Protein AF-A0A101V6P6-F1 (afdb_monomer)

pLDDT: mean 85.2, std 11.66, range [40.25, 97.25]

Radius of gyration: 36.65 Å; Cα contacts (8 Å, |Δi|>4): 315; chains: 1; bounding box: 109×43×90 Å

Nearest PDB structures (foldseek):
  8qka-assembly1_A-2  TM=5.874E-01  e=2.531E-02  Klebsiella pneumoniae
  6ph9-assembly1_A  TM=5.367E-01  e=3.469E-02  Klebsiella pneumoniae
  6pj3-assembly1_A  TM=5.933E-01  e=4.464E-02  Klebsiella pneumoniae
  7ss6-assembly1_A  TM=5.653E-01  e=3.935E-02  Klebsiella pneumoniae
  4ggj-assembly1_A  TM=6.400E-01  e=5.919E-01  Mus musculus

Foldseek 3Di:
DPPVVVVVVVVVVVVVVVVVVVVVVCVVVVDCPVVVVVVVVVVVVVVVVVVVVVVVVVVVVVVVVVVVVQVVVQVVLVVCLLVVLAQLLAPAEEEEEEPEQPDDCVVLVVSVVSSRYHYAKYKYFHPQLLVDPPNLVCQVVVLVVVLVLLQADPPDDDDQDFDDDPTMTIGGHSNDHHQEYEYEDAYLDPDPDDCLVRHVLVSVVSVVVSVHQYEYEYAPRHPGDSVVSCVVVVHHYFYNSVTSVSVVVVSVVSSD

Secondary structure (DSSP, 8-state):
---HHHHHHHHHHHHHHHHHHHHHHHHHHH-THHHHHHHHHHHHHHHHHHHHHHHHHHHHHHHHHHHHHHHHHHHHHHHHHHHHHTTSSTT-EEEEEE--TT---HHHHHHHHHTTPEEEEEEEE-HHHHT-TTHHHHHHHHHHHHHHHHSPP-S---S---EE-SSEEEEE-SSSPPSEEEEE--B-S--SS-HIIIIIHHHHHHHHHTT-EEEEEE-S--SB--HHHHHHHT--EEE-TTSHHHHHHHHHHHT-

Structure (mmCIF, N/CA/C/O backbone):
data_AF-A0A101V6P6-F1
#
_entry.id   AF-A0A101V6P6-F1
#
loop_
_atom_site.group_PDB
_atom_site.id
_atom_site.type_symbol
_atom_site.label_atom_id
_atom_site.label_alt_id
_atom_site.label_comp_id
_atom_site.label_asym_id
_atom_site.label_entity_id
_atom_site.label_seq_id
_atom_site.pdbx_PDB_ins_code
_atom_site.Cartn_x
_atom_site.Cartn_y
_atom_site.Cartn_z
_atom_site.occupancy
_atom_site.B_iso_or_equiv
_atom_site.auth_seq_id
_atom_site.auth_comp_id
_atom_site.auth_asym_id
_atom_site.auth_atom_id
_atom_site.pdbx_PDB_model_num
ATOM 1 N N . MET A 1 1 ? 87.361 -28.571 -52.364 1.00 54.56 1 MET A N 1
ATOM 2 C CA . MET A 1 1 ? 86.861 -27.438 -53.168 1.00 54.56 1 MET A CA 1
ATOM 3 C C . MET A 1 1 ? 85.353 -27.466 -53.068 1.00 54.56 1 MET A C 1
ATOM 5 O O 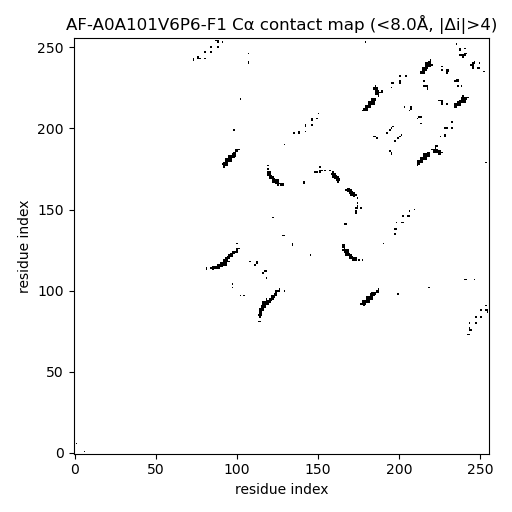. MET A 1 1 ? 84.764 -28.430 -53.532 1.00 54.56 1 MET A O 1
ATOM 9 N N . ILE A 1 2 ? 84.741 -26.494 -52.392 1.00 55.31 2 ILE A N 1
ATOM 10 C CA . ILE A 1 2 ? 83.296 -26.288 -52.537 1.00 55.31 2 ILE A CA 1
ATOM 11 C C . ILE A 1 2 ? 83.090 -25.947 -54.013 1.00 55.31 2 ILE A C 1
ATOM 13 O O . ILE A 1 2 ? 83.671 -24.981 -54.505 1.00 55.31 2 ILE A O 1
ATOM 17 N N . ASP A 1 3 ? 82.382 -26.813 -54.732 1.00 71.94 3 ASP A N 1
ATOM 18 C CA . ASP A 1 3 ? 82.188 -26.689 -56.173 1.00 71.94 3 ASP A CA 1
ATOM 19 C C . ASP A 1 3 ? 81.444 -25.377 -56.461 1.00 71.94 3 ASP A C 1
ATOM 21 O O . ASP A 1 3 ? 80.364 -25.143 -55.914 1.00 71.94 3 ASP A O 1
ATOM 25 N N . LEU A 1 4 ? 82.002 -24.516 -57.321 1.00 77.75 4 LEU A N 1
ATOM 26 C CA . LEU A 1 4 ? 81.446 -23.199 -57.686 1.00 77.75 4 LEU A CA 1
ATOM 27 C C . LEU A 1 4 ? 79.960 -23.287 -58.094 1.00 77.75 4 LEU A C 1
ATOM 29 O O . LEU A 1 4 ? 79.177 -22.367 -57.865 1.00 77.75 4 LEU A O 1
ATOM 33 N N . ARG A 1 5 ? 79.556 -24.443 -58.633 1.00 78.31 5 ARG A N 1
ATOM 34 C CA . ARG A 1 5 ? 78.179 -24.783 -59.012 1.00 78.31 5 ARG A CA 1
ATOM 35 C C . ARG A 1 5 ? 77.205 -24.775 -57.828 1.00 78.31 5 ARG A C 1
ATOM 37 O O . ARG A 1 5 ? 76.092 -24.281 -57.984 1.00 78.31 5 ARG A O 1
ATOM 44 N N . TYR A 1 6 ? 77.612 -25.257 -56.650 1.00 82.06 6 TYR A N 1
ATOM 45 C CA . TYR A 1 6 ? 76.760 -25.249 -55.454 1.00 82.06 6 TYR A CA 1
ATOM 46 C C . TYR A 1 6 ? 76.578 -23.841 -54.890 1.00 82.06 6 TYR A C 1
ATOM 48 O O . TYR A 1 6 ? 75.486 -23.509 -54.440 1.00 82.06 6 TYR A O 1
ATOM 56 N N . HIS A 1 7 ? 77.610 -22.996 -54.963 1.00 83.56 7 HIS A N 1
ATOM 57 C CA . HIS A 1 7 ? 77.515 -21.606 -54.515 1.00 83.56 7 HIS A CA 1
ATOM 58 C C . HIS A 1 7 ? 76.616 -20.762 -55.424 1.00 83.56 7 HIS A C 1
ATOM 60 O O . HIS A 1 7 ? 75.813 -19.969 -54.943 1.00 83.56 7 HIS A O 1
ATOM 66 N N . ILE A 1 8 ? 76.691 -20.978 -56.739 1.00 87.31 8 ILE A N 1
ATOM 67 C CA . ILE A 1 8 ? 75.784 -20.333 -57.695 1.00 87.31 8 ILE A CA 1
ATOM 68 C C . ILE A 1 8 ? 74.339 -20.796 -57.455 1.00 87.31 8 ILE A C 1
ATOM 70 O O . ILE A 1 8 ? 73.429 -19.970 -57.446 1.00 87.31 8 ILE A O 1
ATOM 74 N N . ALA A 1 9 ? 74.122 -22.089 -57.191 1.00 88.94 9 ALA A N 1
ATOM 75 C CA . ALA A 1 9 ? 72.792 -22.622 -56.903 1.00 88.94 9 ALA A CA 1
ATOM 76 C C . ALA A 1 9 ? 72.166 -22.012 -55.634 1.00 88.94 9 ALA A C 1
ATOM 78 O O . ALA A 1 9 ? 70.995 -21.634 -55.662 1.00 88.94 9 AL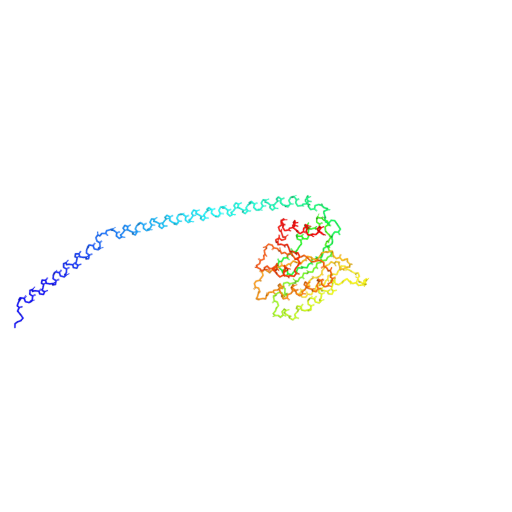A A O 1
ATOM 79 N N . THR A 1 10 ? 72.925 -21.850 -54.543 1.00 90.38 10 THR A N 1
ATOM 80 C CA . THR A 1 10 ? 72.409 -21.204 -53.322 1.00 90.38 10 THR A CA 1
ATOM 81 C C . THR A 1 10 ? 72.164 -19.711 -53.499 1.00 90.38 10 THR A C 1
ATOM 83 O O . THR A 1 10 ? 71.178 -19.206 -52.970 1.00 90.38 10 THR A O 1
ATOM 86 N N . VAL A 1 11 ? 72.998 -19.000 -54.265 1.00 92.06 11 VAL A N 1
ATOM 87 C CA . VAL A 1 11 ? 72.771 -17.576 -54.562 1.00 92.06 11 VAL A CA 1
ATOM 88 C C . VAL A 1 11 ? 71.499 -17.394 -55.394 1.00 92.06 11 VAL A C 1
ATOM 90 O O . VAL A 1 11 ? 70.666 -16.560 -55.050 1.00 92.06 11 VAL A O 1
ATOM 93 N N . ILE A 1 12 ? 71.288 -18.214 -56.429 1.00 92.44 12 ILE A N 1
ATOM 94 C CA . ILE A 1 12 ? 70.054 -18.183 -57.230 1.00 92.44 12 ILE A CA 1
ATOM 95 C C . ILE A 1 12 ? 68.834 -18.493 -56.358 1.00 92.44 12 ILE A C 1
ATOM 97 O O . ILE A 1 12 ? 67.837 -17.782 -56.444 1.00 92.44 12 ILE A O 1
ATOM 101 N N . ALA A 1 13 ? 68.917 -19.503 -55.487 1.00 93.31 13 ALA A N 1
ATOM 102 C CA . ALA A 1 13 ? 67.838 -19.840 -54.562 1.00 93.31 13 ALA A CA 1
ATOM 103 C C . ALA A 1 13 ? 67.518 -18.690 -53.591 1.00 93.31 13 ALA A C 1
ATOM 105 O O . ALA A 1 13 ? 66.345 -18.413 -53.348 1.00 93.31 13 ALA A O 1
ATOM 106 N N . LEU A 1 14 ? 68.537 -17.980 -53.087 1.00 92.81 14 LEU A N 1
ATOM 107 C CA . LEU A 1 14 ? 68.358 -16.812 -52.222 1.00 92.81 14 LEU A CA 1
ATOM 108 C C . LEU A 1 14 ? 67.643 -15.671 -52.962 1.00 92.81 14 LEU A C 1
ATOM 110 O O . LEU A 1 14 ? 66.704 -15.087 -52.429 1.00 92.81 14 LEU A O 1
ATOM 114 N N . PHE A 1 15 ? 68.045 -15.381 -54.203 1.00 93.88 15 PHE A N 1
ATOM 115 C CA . PHE A 1 15 ? 67.399 -14.353 -55.024 1.00 93.88 15 PHE A CA 1
ATOM 116 C C . PHE A 1 15 ? 65.969 -14.730 -55.427 1.00 93.88 15 PHE A C 1
ATOM 118 O O . PHE A 1 15 ? 65.101 -13.860 -55.443 1.00 93.88 15 PHE A O 1
ATOM 125 N N . LEU A 1 16 ? 65.693 -16.009 -55.699 1.00 93.94 16 LEU A N 1
ATOM 126 C CA . LEU A 1 16 ? 64.339 -16.505 -55.967 1.00 93.94 16 LEU A CA 1
ATOM 127 C C . LEU A 1 16 ? 63.448 -16.388 -54.731 1.00 93.94 16 LEU A C 1
ATOM 129 O O . LEU A 1 16 ? 62.334 -15.885 -54.829 1.00 93.94 16 LEU A O 1
ATOM 133 N N . ALA A 1 17 ? 63.953 -16.795 -53.565 1.00 94.44 17 ALA A N 1
ATOM 134 C CA . ALA A 1 17 ? 63.236 -16.658 -52.303 1.00 94.44 17 ALA A CA 1
ATOM 135 C C . ALA A 1 17 ? 62.946 -15.183 -51.978 1.00 94.44 17 ALA A C 1
ATOM 137 O O . ALA A 1 17 ? 61.831 -14.853 -51.583 1.00 94.44 17 ALA A O 1
ATOM 138 N N . LEU A 1 18 ? 63.915 -14.289 -52.208 1.00 93.81 18 LEU A N 1
ATOM 139 C CA . LEU A 1 18 ? 63.745 -12.849 -52.018 1.00 93.81 18 LEU A CA 1
ATOM 140 C C . LEU A 1 18 ? 62.722 -12.264 -53.004 1.00 93.81 18 LEU A C 1
ATOM 142 O O . LEU A 1 18 ? 61.835 -11.521 -52.598 1.00 93.81 18 LEU A O 1
ATOM 146 N N . GLY A 1 19 ? 62.815 -12.621 -54.287 1.00 92.69 19 GLY A N 1
ATOM 147 C CA . GLY A 1 19 ? 61.899 -12.150 -55.324 1.00 92.69 19 GLY A CA 1
ATOM 148 C C . GLY A 1 19 ? 60.462 -12.610 -55.083 1.00 92.69 19 GLY A C 1
ATOM 149 O O . GLY A 1 19 ? 59.543 -11.800 -55.157 1.00 92.69 19 GLY A O 1
ATOM 150 N N . ILE A 1 20 ? 60.271 -13.880 -54.715 1.00 91.56 20 ILE A N 1
ATOM 151 C CA . ILE A 1 20 ? 58.962 -14.430 -54.341 1.00 91.56 20 ILE A CA 1
ATOM 152 C C . ILE A 1 20 ? 58.447 -13.755 -53.065 1.00 91.56 20 ILE A C 1
ATOM 154 O O . ILE A 1 20 ? 57.282 -13.373 -53.012 1.00 91.56 20 ILE A O 1
ATOM 158 N N . GLY A 1 21 ? 59.306 -13.556 -52.062 1.00 88.50 21 GLY A N 1
ATOM 159 C CA . GLY A 1 21 ? 58.941 -12.879 -50.817 1.00 88.50 21 GLY A CA 1
ATOM 160 C C . GLY A 1 21 ? 58.476 -11.439 -51.040 1.00 88.50 21 GLY A C 1
ATOM 161 O O . GLY A 1 21 ? 57.450 -11.038 -50.499 1.00 88.50 21 GLY A O 1
ATOM 162 N N . ILE A 1 22 ? 59.177 -10.679 -51.885 1.00 90.00 22 ILE A N 1
ATOM 163 C CA . ILE A 1 22 ? 58.791 -9.309 -52.249 1.00 90.00 22 ILE A CA 1
ATOM 164 C C . ILE A 1 22 ? 57.507 -9.311 -53.086 1.00 90.00 22 ILE A C 1
ATOM 166 O O . ILE A 1 22 ? 56.639 -8.481 -52.848 1.00 90.00 22 ILE A O 1
ATOM 170 N N . PHE A 1 23 ? 57.353 -10.245 -54.026 1.00 84.06 23 PHE A N 1
ATOM 171 C CA . PHE A 1 23 ? 56.165 -10.347 -54.879 1.00 84.06 23 PHE A CA 1
ATOM 172 C C . PHE A 1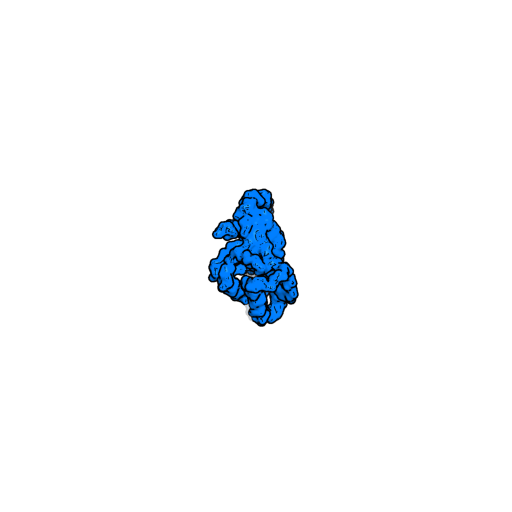 23 ? 54.895 -10.708 -54.086 1.00 84.06 23 PHE A C 1
ATOM 174 O O . PHE A 1 23 ? 53.842 -10.092 -54.256 1.00 84.06 23 PHE A O 1
ATOM 181 N N . ILE A 1 24 ? 54.992 -11.671 -53.166 1.00 81.50 24 ILE A N 1
ATOM 182 C CA . ILE A 1 24 ? 53.894 -12.029 -52.257 1.00 81.50 24 ILE A CA 1
ATOM 183 C C . ILE A 1 24 ? 53.632 -10.883 -51.271 1.00 81.50 24 ILE A C 1
ATOM 185 O O . ILE A 1 24 ? 52.487 -10.497 -51.058 1.00 81.50 24 ILE A O 1
ATOM 189 N N . GLY A 1 25 ? 54.686 -10.282 -50.711 1.00 74.94 25 GLY A N 1
ATOM 190 C CA . GLY A 1 25 ? 54.557 -9.142 -49.805 1.00 74.94 25 GLY A CA 1
ATOM 191 C C . GLY A 1 25 ? 53.909 -7.922 -50.465 1.00 74.94 25 GLY A C 1
ATOM 192 O O . GLY A 1 25 ? 53.080 -7.261 -49.844 1.00 74.94 25 GLY A O 1
ATOM 193 N N . SER A 1 26 ? 54.229 -7.636 -51.732 1.00 73.69 26 SER A N 1
ATOM 194 C CA . SER A 1 26 ? 53.652 -6.495 -52.443 1.00 73.69 26 SER A CA 1
ATOM 195 C C . SER A 1 26 ? 52.201 -6.740 -52.837 1.00 73.69 26 SER A C 1
ATOM 197 O O . SER A 1 26 ? 51.411 -5.816 -52.743 1.00 73.69 26 SER A O 1
ATOM 199 N N . THR A 1 27 ? 51.815 -7.954 -53.239 1.00 67.06 27 THR A N 1
ATOM 200 C CA . THR A 1 27 ? 50.416 -8.259 -53.605 1.00 67.06 27 THR A CA 1
ATOM 201 C C . THR A 1 27 ? 49.465 -8.186 -52.406 1.00 67.06 27 THR A C 1
ATOM 203 O O . THR A 1 27 ? 48.368 -7.658 -52.542 1.00 67.06 27 THR A O 1
ATOM 206 N N . VAL A 1 28 ? 49.904 -8.595 -51.209 1.00 66.06 28 VAL A N 1
ATOM 207 C CA . VAL A 1 28 ? 49.107 -8.485 -49.968 1.00 66.06 28 VAL A CA 1
ATOM 208 C C . VAL A 1 28 ? 48.905 -7.029 -49.520 1.00 66.06 28 VAL A C 1
ATOM 210 O O . VAL A 1 28 ? 47.871 -6.702 -48.945 1.00 66.06 28 VAL A O 1
ATOM 213 N N . ILE A 1 29 ? 49.868 -6.143 -49.793 1.00 62.69 29 ILE A N 1
ATOM 214 C CA . ILE A 1 29 ? 49.778 -4.710 -49.457 1.00 62.69 29 ILE A CA 1
ATOM 215 C C . ILE A 1 29 ? 49.100 -3.904 -50.583 1.00 62.69 29 ILE A C 1
ATOM 217 O O . ILE A 1 29 ? 48.531 -2.846 -50.326 1.00 62.69 29 ILE A O 1
ATOM 221 N N . SER A 1 30 ? 49.148 -4.383 -51.831 1.00 56.81 30 SER A N 1
ATOM 222 C CA . SER A 1 30 ? 48.745 -3.608 -53.012 1.00 56.81 30 SER A CA 1
ATOM 223 C C . SER A 1 30 ? 47.253 -3.657 -53.339 1.00 56.81 30 SER A C 1
ATOM 225 O O . SER A 1 30 ? 46.808 -2.854 -54.161 1.00 56.81 30 SER A O 1
ATOM 227 N N . ASP A 1 31 ? 46.465 -4.522 -52.707 1.00 56.88 31 ASP A N 1
ATOM 228 C CA . ASP A 1 31 ? 45.043 -4.620 -53.016 1.00 56.88 31 ASP A CA 1
ATOM 229 C C . ASP A 1 31 ? 44.211 -3.978 -51.910 1.00 56.88 31 ASP A C 1
ATOM 231 O O . ASP A 1 31 ? 43.917 -4.576 -50.876 1.00 56.88 31 ASP A O 1
ATOM 235 N N . GLY A 1 32 ? 43.748 -2.751 -52.176 1.00 59.19 32 GLY A N 1
ATOM 236 C CA . GLY A 1 32 ? 42.766 -2.004 -51.380 1.00 59.19 32 GLY A CA 1
ATOM 237 C C . GLY A 1 32 ? 41.415 -2.712 -51.172 1.00 59.19 32 GLY A C 1
ATOM 238 O O . GLY A 1 32 ? 40.443 -2.062 -50.818 1.00 59.19 32 GLY A O 1
ATOM 239 N N . VAL A 1 33 ? 41.333 -4.025 -51.396 1.00 61.62 33 VAL A N 1
ATOM 240 C CA . VAL A 1 33 ? 40.230 -4.916 -51.025 1.00 61.62 33 VAL A CA 1
ATOM 241 C C . VAL A 1 33 ? 40.060 -4.950 -49.504 1.00 61.62 33 VAL A C 1
ATOM 243 O O . VAL A 1 33 ? 38.944 -4.761 -49.035 1.00 61.62 33 VAL A O 1
ATOM 246 N N . LEU A 1 34 ? 41.147 -5.064 -48.727 1.00 65.38 34 LEU A N 1
ATOM 247 C CA . LEU A 1 34 ? 41.063 -5.059 -47.256 1.00 65.38 34 LEU A CA 1
ATOM 248 C C . LEU A 1 34 ? 40.608 -3.691 -46.709 1.00 65.38 34 LEU A C 1
ATOM 250 O O . LEU A 1 34 ? 39.828 -3.619 -45.764 1.00 65.38 34 LEU A O 1
ATOM 254 N N . ILE A 1 35 ? 41.060 -2.601 -47.339 1.00 71.62 35 ILE A N 1
ATOM 255 C CA . ILE A 1 35 ? 40.650 -1.230 -46.994 1.00 71.62 35 ILE A CA 1
ATOM 256 C C . ILE A 1 35 ? 39.168 -1.016 -47.340 1.00 71.62 35 ILE A C 1
ATOM 258 O O . ILE A 1 35 ? 38.422 -0.483 -46.526 1.00 71.62 35 ILE A O 1
ATOM 262 N N . LYS A 1 36 ? 38.708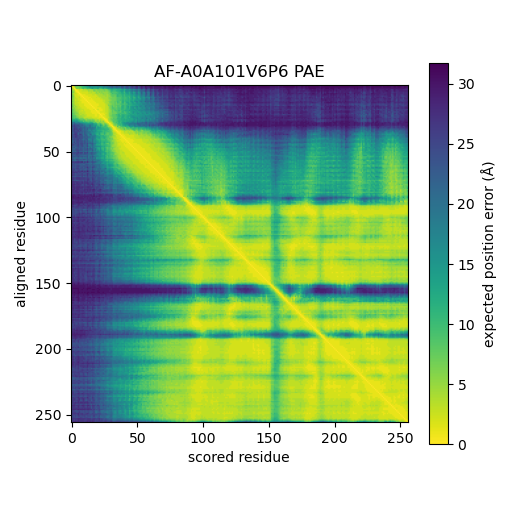 -1.508 -48.498 1.00 74.69 36 LYS A N 1
ATOM 263 C CA . LYS A 1 36 ? 37.294 -1.442 -48.904 1.00 74.69 36 LYS A CA 1
ATOM 264 C C . LYS A 1 36 ? 36.363 -2.207 -47.962 1.00 74.69 36 LYS A C 1
ATOM 266 O O . LYS A 1 36 ? 35.268 -1.728 -47.688 1.00 74.69 36 LYS A O 1
ATOM 271 N N . GLU A 1 37 ? 36.769 -3.376 -47.465 1.00 74.50 37 GLU A N 1
ATOM 272 C CA . GLU A 1 37 ? 35.975 -4.129 -46.482 1.00 74.50 37 GLU A CA 1
ATOM 273 C C . GLU A 1 37 ? 35.860 -3.380 -45.147 1.00 74.50 37 GLU A C 1
ATOM 275 O O . GLU A 1 37 ? 34.779 -3.316 -44.560 1.00 74.50 37 GLU A O 1
ATOM 280 N N . GLN A 1 38 ? 36.947 -2.751 -44.691 1.00 75.19 38 GLN A N 1
ATOM 281 C CA . GLN A 1 38 ? 36.930 -1.908 -43.492 1.00 75.19 38 GLN A CA 1
ATOM 282 C C . GLN A 1 38 ? 36.039 -0.671 -43.670 1.00 75.19 38 GLN A C 1
ATOM 284 O O . GLN A 1 38 ? 35.247 -0.364 -42.782 1.00 75.19 38 GLN A O 1
ATOM 289 N N . GLU A 1 39 ? 36.106 0.002 -44.822 1.00 83.31 39 GLU A N 1
ATOM 290 C CA . GLU A 1 39 ? 35.221 1.129 -45.153 1.00 83.31 39 GLU A CA 1
ATOM 291 C C . GLU A 1 39 ? 33.742 0.711 -45.143 1.00 83.31 39 GLU A C 1
ATOM 293 O O . GLU A 1 39 ? 32.904 1.407 -44.571 1.00 83.31 39 GLU A O 1
ATOM 298 N N . GLN A 1 40 ? 33.406 -0.454 -45.708 1.00 85.56 40 GLN A N 1
ATOM 299 C CA . GLN A 1 40 ? 32.034 -0.975 -45.707 1.00 85.56 40 GLN A CA 1
ATOM 300 C C . GLN A 1 40 ? 31.523 -1.304 -44.300 1.00 85.56 40 GLN A C 1
ATOM 302 O O . GLN A 1 40 ? 30.361 -1.028 -43.995 1.00 85.56 40 GLN A O 1
ATOM 307 N N . LEU A 1 41 ? 32.377 -1.862 -43.437 1.00 87.75 41 LEU A N 1
ATOM 308 C CA . LEU A 1 41 ? 32.037 -2.112 -42.036 1.00 87.75 41 LEU A CA 1
ATOM 309 C C . LEU A 1 41 ? 31.789 -0.810 -41.272 1.00 87.75 41 LEU A C 1
ATOM 311 O O . LEU A 1 41 ? 30.825 -0.737 -40.517 1.00 87.75 41 LEU A O 1
ATOM 315 N N . ILE A 1 42 ? 32.609 0.222 -41.490 1.00 90.69 42 ILE A N 1
ATOM 316 C CA . ILE A 1 42 ? 32.414 1.539 -40.866 1.00 90.69 42 ILE A CA 1
ATOM 317 C C . ILE A 1 42 ? 31.073 2.139 -41.299 1.00 90.69 42 ILE A C 1
ATOM 319 O O . ILE A 1 42 ? 30.294 2.548 -40.444 1.00 90.69 42 ILE A O 1
ATOM 323 N N . VAL A 1 43 ? 30.753 2.107 -42.596 1.00 92.50 43 VAL A N 1
ATOM 324 C CA . VAL A 1 43 ? 29.466 2.603 -43.117 1.00 92.50 43 VAL A CA 1
ATOM 325 C C . VAL A 1 43 ? 28.279 1.828 -42.534 1.00 92.50 43 VAL A C 1
ATOM 327 O O . VAL A 1 43 ? 27.242 2.415 -42.218 1.00 92.50 43 VAL A O 1
ATOM 330 N N . LEU A 1 44 ? 28.403 0.506 -42.376 1.00 94.06 44 LEU A N 1
ATOM 331 C CA . LEU A 1 44 ? 27.364 -0.307 -41.743 1.00 94.06 44 LEU A CA 1
ATOM 332 C C . LEU A 1 44 ? 27.183 0.070 -40.268 1.00 94.06 44 LEU A C 1
ATOM 334 O O . LEU A 1 44 ? 26.047 0.240 -39.829 1.00 94.06 44 LEU A O 1
ATOM 338 N N . LEU A 1 45 ? 28.282 0.231 -39.528 1.00 93.50 45 LEU A N 1
ATOM 339 C CA . LEU A 1 45 ? 28.252 0.637 -38.125 1.00 93.50 45 LEU A CA 1
ATOM 340 C C . LEU A 1 45 ? 27.629 2.023 -37.961 1.00 93.50 45 LEU A C 1
ATOM 342 O O . LEU A 1 45 ? 26.755 2.184 -37.119 1.00 93.50 45 LEU A O 1
ATOM 346 N N . GLU A 1 46 ? 28.014 3.006 -38.779 1.00 94.31 46 GLU A N 1
ATOM 347 C CA . GLU A 1 46 ? 27.403 4.343 -38.777 1.00 94.31 46 GLU A CA 1
ATOM 348 C C . GLU A 1 46 ? 25.890 4.259 -38.995 1.00 94.31 46 GLU A C 1
ATOM 350 O O . GLU A 1 46 ? 25.116 4.829 -38.227 1.00 94.31 46 GLU A O 1
ATOM 355 N N . LYS A 1 47 ? 25.453 3.455 -39.970 1.00 95.75 47 LYS A N 1
ATOM 356 C CA . LYS A 1 47 ? 24.030 3.232 -40.239 1.00 95.75 47 LYS A CA 1
ATOM 357 C C . LYS A 1 47 ? 23.302 2.565 -39.066 1.00 95.75 47 LYS A C 1
ATOM 359 O O . LYS A 1 47 ? 22.161 2.925 -38.774 1.00 95.75 47 LYS A O 1
ATOM 364 N N . GLU A 1 48 ? 23.915 1.581 -38.409 1.00 94.44 48 GLU A N 1
ATOM 365 C CA . GLU A 1 48 ? 23.346 0.945 -37.215 1.00 94.44 48 GLU A CA 1
ATOM 366 C C . GLU A 1 48 ? 23.283 1.913 -36.029 1.00 94.44 48 GLU A C 1
ATOM 368 O O . GLU A 1 48 ? 22.271 1.944 -35.326 1.00 94.44 48 GLU A O 1
ATOM 373 N N . PHE A 1 49 ? 24.307 2.748 -35.839 1.00 95.81 49 PHE A N 1
ATOM 374 C CA . PHE A 1 49 ? 24.322 3.786 -34.812 1.00 95.81 49 PHE A CA 1
ATOM 375 C C . PHE A 1 49 ? 23.243 4.840 -35.046 1.00 95.81 49 PHE A C 1
ATOM 377 O O . PHE A 1 49 ? 22.537 5.195 -34.100 1.00 95.81 49 PHE A O 1
ATOM 384 N N . ASP A 1 50 ? 23.067 5.300 -36.283 1.00 96.44 50 ASP A N 1
ATOM 385 C CA . ASP A 1 50 ? 22.011 6.248 -36.634 1.00 96.44 50 ASP A CA 1
ATOM 386 C C . ASP A 1 50 ? 20.630 5.648 -36.377 1.00 96.44 50 ASP A C 1
ATOM 388 O O . ASP A 1 50 ? 19.798 6.272 -35.715 1.00 96.44 50 ASP A O 1
ATOM 392 N N . LYS A 1 51 ? 20.412 4.391 -36.784 1.00 96.38 51 LYS A N 1
ATOM 393 C CA . LYS A 1 51 ? 19.164 3.680 -36.494 1.00 96.38 51 LYS A CA 1
ATOM 394 C C . LYS A 1 51 ? 18.914 3.555 -34.990 1.00 96.38 51 LYS A C 1
ATOM 396 O O . LYS A 1 51 ? 17.827 3.886 -34.527 1.00 96.38 51 LYS A O 1
ATOM 401 N N . LEU A 1 52 ? 19.909 3.127 -34.212 1.00 94.56 52 LEU A N 1
ATOM 402 C CA . LEU A 1 52 ? 19.792 3.025 -32.753 1.00 94.56 52 LEU A CA 1
ATOM 403 C C . LEU A 1 52 ? 19.482 4.380 -32.117 1.00 94.56 52 LEU A C 1
ATOM 405 O O . LEU A 1 52 ? 18.686 4.465 -31.181 1.00 94.56 52 LEU A O 1
ATOM 409 N N . ARG A 1 53 ? 20.096 5.453 -32.617 1.00 95.62 53 ARG A N 1
ATOM 410 C CA . ARG A 1 53 ? 19.851 6.812 -32.138 1.00 95.62 53 ARG A CA 1
ATOM 411 C C . ARG A 1 53 ? 18.435 7.273 -32.475 1.00 95.62 53 ARG A C 1
ATOM 413 O O . ARG A 1 53 ? 17.831 7.979 -31.668 1.00 95.62 53 ARG A O 1
ATOM 420 N N . ASP A 1 54 ? 17.915 6.916 -33.640 1.00 96.94 54 ASP A N 1
ATOM 421 C CA . ASP A 1 54 ? 16.550 7.227 -34.069 1.00 96.94 54 ASP A CA 1
ATOM 422 C C . ASP A 1 54 ? 15.522 6.453 -33.243 1.00 96.94 54 ASP A C 1
ATOM 424 O O . ASP A 1 54 ? 14.619 7.068 -32.671 1.00 96.94 54 ASP A O 1
ATOM 428 N N . ASP A 1 55 ? 15.728 5.147 -33.069 1.00 95.88 55 ASP A N 1
ATOM 429 C CA . ASP A 1 55 ? 14.897 4.285 -32.228 1.00 95.88 55 ASP A CA 1
ATOM 430 C C . ASP A 1 55 ? 14.879 4.794 -30.779 1.00 95.88 55 ASP A C 1
ATOM 432 O O . ASP A 1 55 ? 13.820 4.899 -30.164 1.00 95.88 55 ASP A O 1
ATOM 436 N N . ASN A 1 56 ? 16.032 5.200 -30.234 1.00 95.38 56 ASN A N 1
ATOM 437 C CA . ASN A 1 56 ? 16.110 5.757 -28.882 1.00 95.38 56 ASN A CA 1
ATOM 438 C C . ASN A 1 56 ? 15.330 7.077 -28.761 1.00 95.38 56 ASN A C 1
ATOM 440 O O . ASN A 1 56 ? 14.607 7.274 -27.784 1.00 95.38 56 ASN A O 1
ATOM 444 N N . ARG A 1 57 ? 15.416 7.971 -29.761 1.00 96.25 57 ARG A N 1
ATOM 445 C CA . ARG A 1 57 ? 14.613 9.209 -29.783 1.00 96.25 57 ARG A CA 1
ATOM 446 C C . ARG A 1 57 ? 13.118 8.906 -29.869 1.00 96.25 57 ARG A C 1
ATOM 448 O O . ARG A 1 57 ? 12.345 9.498 -29.120 1.00 96.25 57 ARG A O 1
ATOM 455 N N . PHE A 1 58 ? 12.722 7.972 -30.730 1.00 96.19 58 PHE A N 1
ATOM 456 C CA . PHE A 1 58 ? 11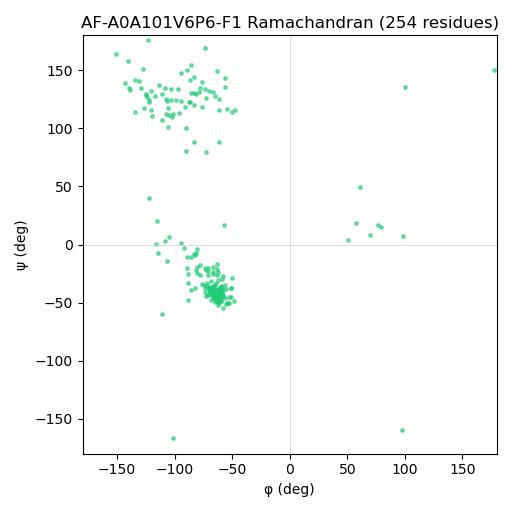.330 7.556 -30.888 1.00 96.19 58 PHE A CA 1
ATOM 457 C C . PHE A 1 58 ? 10.769 6.942 -29.601 1.00 96.19 58 PHE A C 1
ATOM 459 O O . PHE A 1 58 ? 9.716 7.359 -29.123 1.00 96.19 58 PHE A O 1
ATOM 466 N N . LEU A 1 59 ? 11.504 6.014 -28.984 1.00 94.69 59 LEU A N 1
ATOM 467 C CA . LEU A 1 59 ? 11.120 5.389 -27.719 1.00 94.69 59 LEU A CA 1
ATOM 468 C C . LEU A 1 59 ? 10.987 6.422 -26.598 1.00 94.69 59 LEU A C 1
ATOM 470 O O . LEU A 1 59 ? 9.983 6.413 -25.892 1.00 94.69 59 LEU A O 1
ATOM 474 N N . ARG A 1 60 ? 11.940 7.355 -26.469 1.00 94.88 60 ARG A N 1
ATOM 475 C CA . ARG A 1 60 ? 11.839 8.456 -25.496 1.00 94.88 60 ARG A CA 1
ATOM 476 C C . ARG A 1 60 ? 10.594 9.307 -25.728 1.00 94.88 60 ARG A C 1
ATOM 478 O O . ARG A 1 60 ? 9.900 9.619 -24.768 1.00 94.88 60 ARG A O 1
ATOM 485 N N . SER A 1 61 ? 10.288 9.645 -26.980 1.00 95.81 61 SER A N 1
ATOM 486 C CA . SER A 1 61 ? 9.089 10.420 -27.309 1.00 95.81 61 SER A CA 1
ATOM 487 C C . SER A 1 61 ? 7.805 9.664 -26.963 1.00 95.81 61 SER A C 1
ATOM 489 O O . SER A 1 61 ? 6.878 10.259 -26.426 1.00 95.81 61 SER A O 1
ATOM 491 N N . ASN A 1 62 ? 7.752 8.354 -27.215 1.00 94.38 62 ASN A N 1
ATOM 492 C CA . ASN A 1 62 ? 6.599 7.534 -26.844 1.00 94.38 62 ASN A CA 1
ATOM 493 C C . ASN A 1 62 ? 6.428 7.436 -25.331 1.00 94.38 62 ASN A C 1
ATOM 495 O O . ASN A 1 62 ? 5.304 7.528 -24.854 1.00 94.38 62 ASN A O 1
ATOM 499 N N . VAL A 1 63 ? 7.521 7.277 -24.579 1.00 94.25 63 VAL A N 1
ATOM 500 C CA . VAL A 1 63 ? 7.479 7.277 -23.110 1.00 94.25 63 VAL A CA 1
ATOM 501 C C . VAL A 1 63 ? 6.927 8.604 -22.591 1.00 94.25 63 VAL A C 1
ATOM 503 O O . VAL A 1 63 ? 6.046 8.587 -21.739 1.00 94.25 63 VAL A O 1
ATOM 506 N N . LEU A 1 64 ? 7.378 9.738 -23.138 1.00 93.50 64 LEU A N 1
ATOM 507 C CA . LEU A 1 64 ? 6.863 11.058 -22.758 1.00 93.50 64 LEU A CA 1
ATOM 508 C C . LEU A 1 64 ? 5.368 11.206 -23.074 1.00 93.50 64 LEU A C 1
ATOM 510 O O . LEU A 1 64 ? 4.602 11.568 -22.188 1.00 93.50 64 LEU A O 1
ATOM 514 N N . ASN A 1 65 ? 4.942 10.849 -24.289 1.00 94.25 65 ASN A N 1
ATOM 515 C CA . ASN A 1 65 ? 3.532 10.919 -24.691 1.00 94.25 65 ASN A CA 1
ATOM 516 C C . ASN A 1 65 ? 2.640 9.996 -23.841 1.00 94.25 65 ASN A C 1
ATOM 518 O O . ASN A 1 65 ? 1.523 10.353 -23.479 1.00 94.25 65 ASN A O 1
ATOM 522 N N . LEU A 1 66 ? 3.114 8.787 -23.523 1.00 91.94 66 LEU A N 1
ATOM 523 C CA . LEU A 1 66 ? 2.392 7.856 -22.654 1.00 91.94 66 LEU A CA 1
ATOM 524 C C . LEU A 1 66 ? 2.272 8.408 -21.233 1.00 91.94 66 LEU A C 1
ATOM 526 O O . LEU A 1 66 ? 1.198 8.309 -20.646 1.00 91.94 66 LEU A O 1
ATOM 530 N N . GLN A 1 67 ? 3.338 9.006 -20.701 1.00 87.38 67 GLN A N 1
ATOM 531 C CA . GLN A 1 67 ? 3.316 9.621 -19.377 1.00 87.38 67 GLN A CA 1
ATOM 532 C C . GLN A 1 67 ? 2.354 10.813 -19.321 1.00 87.38 67 GLN A C 1
ATOM 534 O O . GLN A 1 67 ? 1.599 10.934 -18.363 1.00 87.38 67 GLN A O 1
ATOM 539 N N . GLU A 1 68 ? 2.344 11.657 -20.354 1.00 90.25 68 GLU A N 1
ATOM 540 C CA . GLU A 1 68 ? 1.403 12.774 -20.471 1.00 90.25 68 GLU A CA 1
ATOM 541 C C . GLU A 1 68 ? -0.046 12.276 -20.479 1.00 90.25 68 GLU A C 1
ATOM 543 O O . GLU A 1 68 ? -0.850 12.723 -19.665 1.00 90.25 68 GLU A O 1
ATOM 548 N N . ASN A 1 69 ? -0.353 11.263 -21.296 1.00 88.69 69 ASN A N 1
ATOM 549 C CA . ASN A 1 69 ? -1.682 10.652 -21.321 1.00 88.69 69 ASN A CA 1
ATOM 550 C C . ASN A 1 69 ? -2.088 10.084 -19.951 1.00 88.69 69 ASN A C 1
ATOM 552 O O . ASN A 1 69 ? -3.222 10.279 -19.520 1.00 88.69 69 ASN A O 1
ATOM 556 N N . LEU A 1 70 ? -1.181 9.380 -19.259 1.00 83.81 70 LEU A N 1
ATOM 557 C CA . LEU A 1 70 ? -1.446 8.850 -17.917 1.00 83.81 70 LEU A CA 1
ATOM 558 C C . LEU A 1 70 ? -1.749 9.965 -16.913 1.00 83.81 70 LEU A C 1
ATOM 560 O O . LEU A 1 70 ? -2.685 9.822 -16.128 1.00 83.81 70 LEU A O 1
ATOM 564 N N . ASN A 1 71 ? -1.013 11.075 -16.973 1.00 83.25 71 ASN A N 1
ATOM 565 C CA . ASN A 1 71 ? -1.264 12.233 -16.120 1.00 83.25 71 ASN A CA 1
ATOM 566 C C . ASN A 1 71 ? -2.640 12.849 -16.415 1.00 83.25 71 ASN A C 1
ATOM 568 O O . ASN A 1 71 ? -3.397 13.095 -15.483 1.00 83.25 71 ASN A O 1
ATOM 572 N N . THR A 1 72 ? -3.013 13.007 -17.691 1.00 85.62 72 THR A N 1
ATOM 573 C CA . THR A 1 72 ? -4.352 13.487 -18.073 1.00 85.62 72 THR A CA 1
ATOM 574 C C . THR A 1 72 ? -5.459 12.576 -17.539 1.00 85.62 72 THR A C 1
ATOM 576 O O . THR A 1 72 ? -6.479 13.061 -17.055 1.00 85.62 72 THR A O 1
ATOM 579 N N . TYR A 1 73 ? -5.279 11.252 -17.587 1.00 81.88 73 TYR A N 1
ATOM 580 C CA . TYR A 1 73 ? -6.256 10.323 -17.012 1.00 81.88 73 TYR A CA 1
ATOM 581 C C . TYR A 1 73 ? -6.356 10.431 -15.485 1.00 81.88 73 TYR A C 1
ATOM 583 O O . TYR A 1 73 ? -7.456 10.299 -14.952 1.00 81.88 73 TYR A O 1
ATOM 591 N N . ASP A 1 74 ? -5.247 10.669 -14.781 1.00 78.00 74 ASP A N 1
ATOM 592 C CA . ASP A 1 74 ? -5.257 10.866 -13.326 1.00 78.00 74 ASP A CA 1
ATOM 593 C C . ASP A 1 74 ? -5.925 12.196 -12.934 1.00 78.00 74 ASP A C 1
ATOM 595 O O . ASP A 1 74 ? -6.717 12.234 -11.994 1.00 78.00 74 ASP A O 1
ATOM 599 N N . GLU A 1 75 ? -5.687 13.268 -13.697 1.00 81.69 75 GLU A N 1
ATOM 600 C CA . GLU A 1 75 ? -6.356 14.567 -13.533 1.00 81.69 75 GLU A CA 1
ATOM 601 C C . GLU A 1 75 ? -7.868 14.463 -13.756 1.00 81.69 75 GLU A C 1
ATOM 603 O O . GLU A 1 75 ? -8.646 14.854 -12.885 1.00 81.69 75 GLU A O 1
ATOM 608 N N . LEU A 1 76 ? -8.295 13.842 -14.862 1.00 82.00 76 LEU A N 1
ATOM 609 C CA . LEU A 1 76 ? -9.710 13.540 -15.102 1.00 82.00 76 LEU A CA 1
ATOM 610 C C . LEU A 1 76 ? -10.293 12.680 -13.978 1.00 82.00 76 LEU A C 1
ATOM 612 O O . LEU A 1 76 ? -11.425 12.892 -13.546 1.00 82.00 76 LEU A O 1
ATOM 616 N N . GLY A 1 77 ? -9.515 11.718 -13.481 1.00 77.56 77 GLY A N 1
ATOM 617 C CA . GLY A 1 77 ? -9.874 10.917 -12.323 1.00 77.56 77 GLY A CA 1
ATOM 618 C C . GLY A 1 77 ? -10.195 11.787 -11.111 1.00 77.56 77 GLY A C 1
ATOM 619 O O . GLY A 1 77 ? -11.270 11.651 -10.538 1.00 77.56 77 GLY A O 1
ATOM 620 N N . LYS A 1 78 ? -9.317 12.728 -10.755 1.00 75.31 78 LYS A N 1
ATOM 621 C CA . LYS A 1 78 ? -9.514 13.654 -9.624 1.00 75.31 78 LYS A CA 1
ATOM 622 C C . LYS A 1 78 ? -10.755 14.530 -9.781 1.00 75.31 78 LYS A C 1
ATOM 624 O O . LYS A 1 78 ? -11.454 14.747 -8.798 1.00 75.31 78 LYS A O 1
ATOM 629 N N . GLU A 1 79 ? -11.063 14.989 -10.991 1.00 78.44 79 GLU A N 1
ATOM 630 C CA . GLU A 1 79 ? -12.260 15.803 -11.248 1.00 78.44 79 GLU A CA 1
ATOM 631 C C . GLU A 1 79 ? -13.560 15.000 -11.124 1.00 78.44 79 GLU A C 1
ATOM 633 O O . GLU A 1 79 ? -14.571 15.494 -10.621 1.00 78.44 79 GLU A O 1
ATOM 638 N N . VAL A 1 80 ? -13.544 13.745 -11.575 1.00 80.88 80 VAL A N 1
ATOM 639 C CA . VAL A 1 80 ? -14.739 12.894 -11.606 1.00 80.88 80 VAL A CA 1
ATOM 640 C C . VAL A 1 80 ? -14.903 12.105 -10.299 1.00 80.88 80 VAL A C 1
ATOM 642 O O . VAL A 1 80 ? -16.015 11.687 -9.966 1.00 80.88 80 VAL A O 1
ATOM 645 N N . PHE A 1 81 ? -13.832 11.935 -9.516 1.00 73.81 81 PHE A N 1
ATOM 646 C CA . PHE A 1 81 ? -13.831 11.181 -8.262 1.00 73.81 81 PHE A CA 1
ATOM 647 C C . PHE A 1 81 ? -14.920 11.636 -7.282 1.00 73.81 81 PHE A C 1
ATOM 649 O O . PHE A 1 81 ? -15.696 10.772 -6.877 1.00 73.81 81 PHE A O 1
ATOM 656 N N . PRO A 1 82 ? -15.094 12.936 -6.962 1.00 72.81 82 PRO A N 1
ATOM 657 C CA . PRO A 1 82 ? -16.144 13.374 -6.040 1.00 72.81 82 PRO A CA 1
ATOM 658 C C . PRO A 1 82 ? -17.559 13.063 -6.547 1.00 72.81 82 PRO A C 1
ATOM 660 O O . PRO A 1 82 ? -18.462 12.800 -5.757 1.00 72.81 82 PRO A O 1
ATOM 663 N N . ILE A 1 83 ? -17.760 13.051 -7.870 1.00 75.56 83 ILE A N 1
ATOM 664 C CA . ILE A 1 83 ? -19.054 12.750 -8.501 1.00 75.56 83 ILE A CA 1
ATOM 665 C C . ILE A 1 83 ? -19.358 11.250 -8.410 1.00 75.56 83 ILE A C 1
ATOM 667 O O . ILE A 1 83 ? -20.495 10.865 -8.145 1.00 75.56 83 ILE A O 1
ATOM 671 N N . ILE A 1 84 ? -18.349 10.399 -8.628 1.00 71.94 84 ILE A N 1
ATOM 672 C CA . ILE A 1 84 ? -18.500 8.941 -8.536 1.00 71.94 84 ILE A CA 1
ATOM 673 C C . ILE A 1 84 ? -18.629 8.506 -7.083 1.00 71.94 84 ILE A C 1
ATOM 675 O O . ILE A 1 84 ? -19.469 7.665 -6.787 1.00 71.94 84 ILE A O 1
ATOM 679 N N . ALA A 1 85 ? -17.799 9.053 -6.200 1.00 70.38 85 ALA A N 1
ATOM 680 C CA . ALA A 1 85 ? -17.709 8.649 -4.807 1.00 70.38 85 ALA A CA 1
ATOM 681 C C . ALA A 1 85 ? -18.804 9.264 -3.921 1.00 70.38 85 ALA A C 1
ATOM 683 O O . ALA A 1 85 ? -19.078 8.742 -2.840 1.00 70.38 85 ALA A O 1
ATOM 684 N N . GLY A 1 86 ? -19.436 10.351 -4.377 1.00 65.75 86 GLY A N 1
ATOM 685 C CA . GLY A 1 86 ? -20.398 11.138 -3.614 1.00 65.75 86 GLY A CA 1
ATOM 686 C C . GLY A 1 86 ? -21.466 10.297 -2.910 1.00 65.75 86 GLY A C 1
ATOM 687 O O . GLY A 1 86 ? -22.296 9.661 -3.558 1.00 65.75 86 GLY A O 1
ATOM 688 N N . GLN A 1 87 ? -21.441 10.344 -1.572 1.00 62.69 87 GLN A N 1
ATOM 689 C CA . GLN A 1 87 ? -22.425 9.764 -0.642 1.00 62.69 87 GLN A CA 1
ATOM 690 C C . GLN A 1 87 ? -22.657 8.249 -0.770 1.00 62.69 87 GLN A C 1
ATOM 692 O O . GLN A 1 87 ? -23.666 7.730 -0.297 1.00 62.69 87 GLN A O 1
ATOM 697 N N . ARG A 1 88 ? -21.734 7.510 -1.394 1.00 68.12 88 ARG A N 1
ATOM 698 C CA . ARG A 1 88 ? -21.844 6.045 -1.507 1.00 68.12 88 ARG A CA 1
ATOM 699 C C . ARG A 1 88 ? -21.399 5.301 -0.256 1.00 68.12 88 ARG A C 1
ATOM 701 O O . ARG A 1 88 ? -21.836 4.177 -0.036 1.00 68.12 88 ARG A O 1
ATOM 708 N N . LEU A 1 89 ? -20.539 5.925 0.543 1.00 72.12 89 LEU A N 1
ATOM 709 C CA . LEU A 1 89 ? -19.930 5.326 1.730 1.00 72.12 89 LEU A CA 1
ATOM 710 C C . LEU A 1 89 ? -20.362 6.018 3.027 1.00 72.12 89 LEU A C 1
ATOM 712 O O . LEU A 1 89 ? -19.680 5.905 4.042 1.00 72.12 89 LEU A O 1
ATOM 716 N N . THR A 1 90 ? -21.483 6.743 2.998 1.00 73.88 90 THR A N 1
ATOM 717 C CA . THR A 1 90 ? -22.051 7.365 4.198 1.00 73.88 90 THR A CA 1
ATOM 718 C C . THR A 1 90 ? -22.292 6.298 5.270 1.00 73.88 90 THR A C 1
ATOM 720 O O . THR A 1 90 ? -22.768 5.206 4.965 1.00 73.88 90 THR A O 1
ATOM 723 N N . ASP A 1 91 ? -21.915 6.616 6.509 1.00 78.75 91 ASP A N 1
ATOM 724 C CA . ASP A 1 91 ? -21.975 5.746 7.695 1.00 78.75 91 ASP A CA 1
ATOM 725 C C . ASP A 1 91 ? -20.983 4.564 7.721 1.00 78.75 91 ASP A C 1
ATOM 727 O O . ASP A 1 91 ? -21.056 3.730 8.625 1.00 78.75 91 ASP A O 1
ATOM 731 N N . LYS A 1 92 ? -20.027 4.481 6.783 1.00 87.44 92 LYS A N 1
ATOM 732 C CA . LYS A 1 92 ? -18.929 3.502 6.858 1.00 87.44 92 LYS A CA 1
ATOM 733 C C . LYS A 1 92 ? -17.784 4.056 7.699 1.00 87.44 92 LYS A C 1
ATOM 735 O O . LYS A 1 92 ? -17.287 5.156 7.453 1.00 87.44 92 LYS A O 1
ATOM 740 N N . ARG A 1 93 ? -17.323 3.258 8.656 1.00 89.12 93 ARG A N 1
ATOM 741 C CA . ARG A 1 93 ? -16.245 3.605 9.583 1.00 89.12 93 ARG A CA 1
ATOM 742 C C . ARG A 1 93 ? -15.006 2.784 9.296 1.00 89.12 93 ARG A C 1
ATOM 744 O O . ARG A 1 93 ? -15.064 1.556 9.222 1.00 89.12 93 ARG A O 1
ATOM 751 N N . VAL A 1 94 ? -13.877 3.463 9.168 1.00 91.62 94 VAL A N 1
ATOM 752 C CA . VAL A 1 94 ? -12.613 2.843 8.785 1.00 91.62 94 VAL A CA 1
ATOM 753 C C . VAL A 1 94 ? -11.530 3.139 9.815 1.00 91.62 94 VAL A C 1
ATOM 755 O O . VAL A 1 94 ? -11.302 4.289 10.191 1.00 91.62 94 VAL A O 1
ATOM 758 N N . GLY A 1 95 ? -10.848 2.086 10.258 1.00 93.06 95 GLY A N 1
ATOM 759 C CA . GLY A 1 95 ? -9.572 2.180 10.958 1.00 93.06 95 GLY A CA 1
ATOM 760 C C . GLY A 1 95 ? -8.417 2.021 9.975 1.00 93.06 95 GLY A C 1
ATOM 761 O O . GLY A 1 95 ? -8.537 1.281 8.996 1.00 93.06 95 GLY A O 1
ATOM 762 N N . VAL A 1 96 ? -7.292 2.681 10.230 1.00 94.69 96 VAL A N 1
ATOM 763 C CA . VAL A 1 96 ? -6.094 2.578 9.385 1.00 94.69 96 VAL A CA 1
ATOM 764 C C . VAL A 1 96 ? -4.920 2.056 10.207 1.00 94.69 96 VAL A C 1
ATOM 766 O O . VAL A 1 96 ? -4.657 2.543 11.301 1.00 94.69 96 VAL A O 1
ATOM 769 N N . LEU A 1 97 ? -4.215 1.060 9.679 1.00 95.12 97 LEU A N 1
ATOM 770 C CA . LEU A 1 97 ? -2.960 0.537 10.206 1.00 95.12 97 LEU A CA 1
ATOM 771 C C . LEU A 1 97 ? -1.881 0.691 9.132 1.00 95.12 97 LEU A C 1
ATOM 773 O O . LEU A 1 97 ? -1.960 0.064 8.081 1.00 95.12 97 LEU A O 1
ATOM 777 N N . VAL A 1 98 ? -0.867 1.504 9.394 1.00 95.12 98 VAL A N 1
ATOM 778 C CA . VAL A 1 98 ? 0.238 1.772 8.475 1.00 95.12 98 VAL A CA 1
ATOM 779 C C . VAL A 1 98 ? 1.463 0.970 8.904 1.00 95.12 98 VAL A C 1
ATOM 781 O O . VAL A 1 98 ? 2.059 1.228 9.953 1.00 95.12 98 VAL A O 1
ATOM 784 N N . THR A 1 99 ? 1.836 -0.006 8.076 1.00 93.75 99 THR A N 1
ATOM 785 C CA . THR A 1 99 ? 3.057 -0.823 8.206 1.00 93.75 99 THR A CA 1
ATOM 786 C C . THR A 1 99 ? 4.099 -0.473 7.133 1.00 93.75 99 THR A C 1
ATOM 788 O O . THR A 1 99 ? 5.172 -1.066 7.073 1.00 93.75 99 THR A O 1
ATOM 791 N N . ASN A 1 100 ? 3.821 0.526 6.297 1.00 91.19 100 ASN A N 1
ATOM 792 C CA . ASN A 1 100 ? 4.787 1.115 5.378 1.00 91.19 100 ASN A CA 1
ATOM 793 C C . ASN A 1 100 ? 5.407 2.380 6.009 1.00 91.19 100 ASN A C 1
ATOM 795 O O . ASN A 1 100 ? 4.692 3.369 6.174 1.00 91.19 100 ASN A O 1
ATOM 799 N N . PRO A 1 101 ? 6.710 2.389 6.349 1.00 85.00 101 PRO A N 1
ATOM 800 C CA . PRO A 1 101 ? 7.331 3.504 7.070 1.00 85.00 101 PRO A CA 1
ATOM 801 C C . PRO A 1 101 ? 7.489 4.785 6.242 1.00 85.00 101 PRO A C 1
ATOM 803 O O . PRO A 1 101 ? 7.662 5.857 6.817 1.00 85.00 101 PRO A O 1
ATOM 806 N N . ASP A 1 102 ? 7.460 4.692 4.910 1.00 87.50 102 ASP A N 1
ATOM 807 C CA . ASP A 1 102 ? 7.684 5.834 4.016 1.00 87.50 102 ASP A CA 1
ATOM 808 C C . ASP A 1 102 ? 6.377 6.341 3.373 1.00 87.50 102 ASP A C 1
ATOM 810 O O . ASP A 1 102 ? 6.405 7.231 2.520 1.00 87.50 102 ASP A O 1
ATOM 814 N N . PHE A 1 103 ? 5.222 5.804 3.779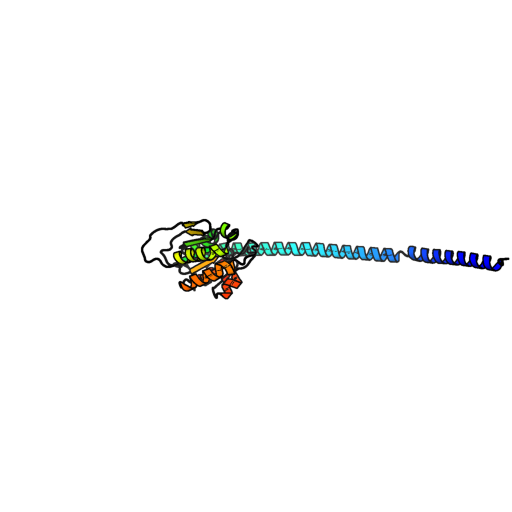 1.00 88.31 103 PHE A N 1
ATOM 815 C CA . PHE A 1 103 ? 3.916 6.233 3.289 1.00 88.31 103 PHE A CA 1
ATOM 816 C C . PHE A 1 103 ? 3.143 7.024 4.347 1.00 88.31 103 PHE A C 1
ATOM 818 O O . PHE A 1 103 ? 2.869 6.524 5.435 1.00 88.31 103 PHE A O 1
ATOM 825 N N . SER A 1 104 ? 2.718 8.240 3.992 1.00 87.44 104 SER A N 1
ATOM 826 C CA . SER A 1 104 ? 1.751 9.005 4.784 1.00 87.44 104 SER A CA 1
ATOM 827 C C . SER A 1 104 ? 0.338 8.770 4.247 1.00 87.44 104 SER A C 1
ATOM 829 O O . SER A 1 104 ? 0.085 9.036 3.068 1.00 87.44 104 SER A O 1
ATOM 831 N N . PRO A 1 105 ? -0.609 8.305 5.079 1.00 84.00 105 PRO A N 1
ATOM 832 C CA . PRO A 1 105 ? -1.963 8.028 4.627 1.00 84.00 105 PRO A CA 1
ATOM 833 C C . PRO A 1 105 ? -2.845 9.284 4.534 1.00 84.00 105 PRO A C 1
ATOM 835 O O . PRO A 1 105 ? -3.979 9.166 4.079 1.00 84.00 105 PRO A O 1
ATOM 838 N N . GLU A 1 106 ? -2.364 10.469 4.932 1.00 86.31 106 GLU A N 1
ATOM 839 C CA . GLU A 1 106 ? -3.167 11.698 5.065 1.00 86.31 106 GLU A CA 1
ATOM 840 C C . GLU A 1 106 ? -3.929 12.082 3.790 1.00 86.31 106 GLU A C 1
ATOM 842 O O . GLU A 1 106 ? -5.138 12.305 3.842 1.00 86.31 106 GLU A O 1
ATOM 847 N N . GLU A 1 107 ? -3.253 12.123 2.638 1.00 83.94 107 GLU A N 1
ATOM 848 C CA . GLU A 1 107 ? -3.876 12.508 1.363 1.00 83.94 107 GLU A CA 1
ATOM 849 C C . GLU A 1 107 ? -4.980 11.519 0.961 1.00 83.94 107 GLU A C 1
ATOM 851 O O . GLU A 1 107 ? -6.071 11.893 0.523 1.00 83.94 107 GLU A O 1
ATOM 856 N N . PHE A 1 108 ? -4.699 10.229 1.123 1.00 84.38 108 PHE A N 1
ATOM 857 C CA . PHE A 1 108 ? -5.623 9.162 0.774 1.00 84.38 108 PHE A CA 1
ATOM 858 C C . PHE A 1 108 ? -6.821 9.108 1.733 1.00 84.38 108 PHE A C 1
ATOM 860 O O . PHE A 1 108 ? -7.960 8.997 1.281 1.00 84.38 108 PHE A O 1
ATOM 867 N N . ILE A 1 109 ? -6.583 9.248 3.037 1.00 85.19 109 ILE A N 1
ATOM 868 C CA . ILE A 1 109 ? -7.630 9.356 4.056 1.00 85.19 109 ILE A CA 1
ATOM 869 C C . ILE A 1 109 ? -8.497 10.584 3.784 1.00 85.19 109 ILE A C 1
ATOM 871 O O . ILE A 1 109 ? -9.717 10.464 3.822 1.00 85.19 109 ILE A O 1
ATOM 875 N N . GLY A 1 110 ? -7.895 11.735 3.471 1.00 84.81 110 GLY A N 1
ATOM 876 C CA . GLY A 1 110 ? -8.620 12.951 3.105 1.00 84.81 110 GLY A CA 1
ATOM 877 C C . GLY A 1 110 ? -9.590 12.685 1.956 1.00 84.81 110 GLY A C 1
ATOM 878 O O . GLY A 1 110 ? -10.794 12.909 2.095 1.00 84.81 110 GLY A O 1
ATOM 879 N N . ALA A 1 111 ? -9.097 12.059 0.884 1.00 81.31 111 ALA A N 1
ATOM 880 C CA . ALA A 1 111 ? -9.932 11.661 -0.243 1.00 81.31 111 ALA A CA 1
ATOM 881 C C . ALA A 1 111 ? -11.067 10.703 0.160 1.00 81.31 111 ALA A C 1
ATOM 883 O O . ALA A 1 111 ? -12.162 10.829 -0.373 1.00 81.31 111 ALA A O 1
ATOM 884 N N . LEU A 1 112 ? -10.852 9.772 1.101 1.00 83.00 112 LEU A N 1
ATOM 885 C CA . LEU A 1 112 ? -11.922 8.904 1.615 1.00 83.00 112 LEU A CA 1
ATOM 886 C C . LEU A 1 112 ? -12.948 9.664 2.454 1.00 83.00 112 LEU A C 1
ATOM 888 O O . LEU A 1 112 ? -14.147 9.426 2.303 1.00 83.00 112 LEU A O 1
ATOM 892 N N . THR A 1 113 ? -12.512 10.592 3.301 1.00 84.25 113 THR A N 1
ATOM 893 C CA . THR A 1 113 ? -13.426 11.390 4.128 1.00 84.25 113 THR A CA 1
ATOM 894 C C . THR A 1 113 ? -14.343 12.277 3.286 1.00 84.25 113 THR A C 1
ATOM 896 O O . THR A 1 113 ? -15.522 12.412 3.606 1.00 84.25 113 THR A O 1
ATOM 899 N N . GLU A 1 114 ? -13.870 12.774 2.137 1.00 81.25 114 GLU A N 1
ATOM 900 C CA . GLU A 1 114 ? -14.704 13.491 1.158 1.00 81.25 114 GLU A CA 1
ATOM 901 C C . GLU A 1 114 ? -15.830 12.619 0.568 1.00 81.25 114 GLU A C 1
ATOM 903 O O . GLU A 1 114 ? -16.859 13.140 0.137 1.00 81.25 114 GLU A O 1
ATOM 908 N N . THR A 1 115 ? -15.681 11.289 0.586 1.00 78.25 115 THR A N 1
ATOM 909 C CA . THR A 1 115 ? -16.713 10.341 0.116 1.00 78.25 115 THR A CA 1
ATOM 910 C C . THR A 1 115 ? -17.792 10.035 1.162 1.00 78.25 115 THR A C 1
ATOM 912 O O . THR A 1 115 ? -18.802 9.402 0.841 1.00 78.25 115 THR A O 1
ATOM 915 N N . GLY A 1 116 ? -17.608 10.507 2.402 1.00 79.75 116 GLY A N 1
ATOM 916 C CA . GLY A 1 116 ? -18.501 10.260 3.537 1.00 79.75 116 GLY A CA 1
ATOM 917 C C . GLY A 1 116 ? -18.059 9.135 4.478 1.00 79.75 116 GLY A C 1
ATOM 918 O O . GLY A 1 116 ? -18.823 8.793 5.376 1.00 79.75 116 GLY A O 1
ATOM 919 N N . VAL A 1 117 ? -16.854 8.581 4.290 1.00 87.81 117 VAL A N 1
ATOM 920 C CA . VAL A 1 117 ? -16.244 7.623 5.227 1.00 87.81 117 VAL A CA 1
ATOM 921 C C . VAL A 1 117 ? -15.766 8.350 6.481 1.00 87.81 117 VAL A C 1
ATOM 923 O O . VAL A 1 117 ? -15.067 9.359 6.396 1.00 87.81 117 VAL A O 1
ATOM 926 N N . GLU A 1 118 ? -16.067 7.801 7.652 1.00 89.12 118 GLU A N 1
ATOM 927 C CA . GLU A 1 118 ? -15.524 8.278 8.922 1.00 89.12 118 GLU A CA 1
ATOM 928 C C . GLU A 1 118 ? -14.223 7.527 9.251 1.00 89.12 118 GLU A C 1
ATOM 930 O O . GLU A 1 118 ? -14.229 6.306 9.437 1.00 89.12 118 GLU A O 1
ATOM 935 N N . LYS A 1 119 ? -13.093 8.244 9.350 1.00 90.00 119 LYS A N 1
ATOM 936 C CA . LYS A 1 119 ? -11.874 7.674 9.944 1.00 90.00 119 LYS A CA 1
ATOM 937 C C . LYS A 1 119 ? -12.034 7.649 11.458 1.00 90.00 119 LYS A C 1
ATOM 939 O O . LYS A 1 119 ? -12.104 8.706 12.077 1.00 90.00 119 LYS A O 1
ATOM 944 N N . VAL A 1 120 ? -12.004 6.456 12.044 1.00 90.12 120 VAL A N 1
ATOM 945 C CA . VAL A 1 120 ? -12.161 6.298 13.495 1.00 90.12 120 VAL A CA 1
ATOM 946 C C . VAL A 1 120 ? -10.822 6.393 14.214 1.00 90.12 120 VAL A C 1
ATOM 948 O O . VAL A 1 120 ? -10.692 7.130 15.184 1.00 90.12 120 VAL A O 1
ATOM 951 N N . PHE A 1 121 ? -9.813 5.672 13.727 1.00 90.19 121 PHE A N 1
ATOM 952 C CA . PHE A 1 121 ? -8.487 5.629 14.334 1.00 90.19 121 PHE A CA 1
ATOM 953 C C . PHE A 1 121 ? -7.391 5.360 13.306 1.00 90.19 121 PHE A C 1
ATOM 955 O O . PHE A 1 121 ? -7.649 4.884 12.196 1.00 90.19 121 PHE A O 1
ATOM 962 N N . GLU A 1 122 ? -6.158 5.636 13.710 1.00 92.12 122 GLU A N 1
ATOM 963 C CA . GLU A 1 122 ? -4.953 5.399 12.931 1.00 92.12 122 GLU A CA 1
ATOM 964 C C . GLU A 1 122 ? -3.844 4.847 13.827 1.00 92.12 122 GLU A C 1
ATOM 966 O O . GLU A 1 122 ? -3.592 5.356 14.920 1.00 92.12 122 GLU A O 1
ATOM 971 N N . ILE A 1 123 ? -3.194 3.787 13.362 1.00 92.62 123 ILE A N 1
ATOM 972 C CA . ILE A 1 123 ? -2.032 3.177 13.994 1.00 92.62 123 ILE A CA 1
ATOM 973 C C . ILE A 1 123 ? -0.903 3.196 12.976 1.00 92.62 123 ILE A C 1
ATOM 975 O O . ILE A 1 123 ? -1.046 2.617 11.905 1.00 92.62 123 ILE A O 1
ATOM 979 N N . THR A 1 124 ? 0.230 3.786 13.325 1.00 93.81 124 THR A N 1
ATOM 980 C CA . THR A 1 124 ? 1.392 3.898 12.442 1.00 93.81 124 THR A CA 1
ATOM 981 C C . THR A 1 124 ? 2.614 3.314 13.127 1.00 93.81 124 THR A C 1
ATOM 983 O O . THR A 1 124 ? 2.924 3.654 14.270 1.00 93.81 124 THR A O 1
ATOM 986 N N . ILE A 1 125 ? 3.308 2.412 12.436 1.00 92.44 125 ILE A N 1
ATOM 987 C CA . ILE A 1 125 ? 4.564 1.834 12.915 1.00 92.44 125 ILE A CA 1
ATOM 988 C C . ILE A 1 125 ? 5.707 2.756 12.494 1.00 92.44 125 ILE A C 1
ATOM 990 O O . ILE A 1 125 ? 5.873 3.046 11.310 1.00 92.44 125 ILE A O 1
ATOM 994 N N . SER A 1 126 ? 6.482 3.222 13.475 1.00 90.44 126 SER A N 1
ATOM 995 C CA . SER A 1 126 ? 7.594 4.151 13.250 1.00 90.44 126 SER A CA 1
ATOM 996 C C . SER A 1 126 ? 8.674 3.525 12.371 1.00 90.44 126 SER A C 1
ATOM 998 O O . SER A 1 126 ? 8.935 2.323 12.442 1.00 90.44 126 SER A O 1
ATOM 1000 N N . LYS A 1 127 ? 9.370 4.360 11.596 1.00 89.44 127 LYS A N 1
ATOM 1001 C CA . LYS A 1 127 ? 10.538 3.950 10.809 1.00 89.44 127 LYS A CA 1
ATOM 1002 C C . LYS A 1 127 ? 11.632 3.314 11.671 1.00 89.44 127 LYS A C 1
ATOM 1004 O O . LYS A 1 127 ? 12.229 2.328 11.248 1.00 89.44 127 LYS A O 1
ATOM 1009 N N . ASP A 1 128 ? 11.800 3.799 12.901 1.00 88.75 128 ASP A N 1
ATOM 1010 C CA . ASP A 1 128 ? 12.7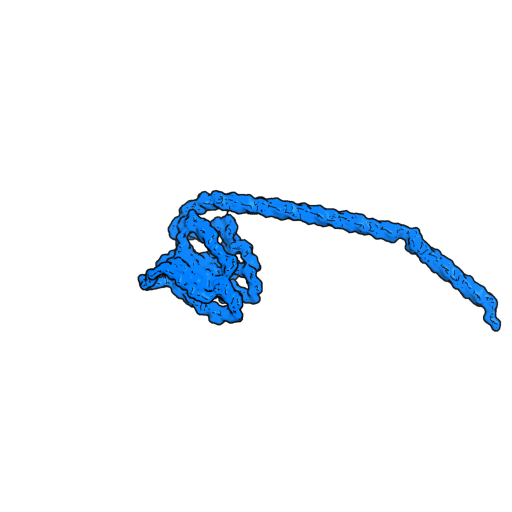95 3.298 13.858 1.00 88.75 128 ASP A CA 1
ATOM 1011 C C . ASP A 1 128 ? 12.626 1.802 14.160 1.00 88.75 128 ASP A C 1
ATOM 1013 O O . ASP A 1 128 ? 13.599 1.113 14.461 1.00 88.75 128 ASP A O 1
ATOM 1017 N N . PHE A 1 129 ? 11.405 1.269 14.028 1.00 90.19 129 PHE A N 1
ATOM 1018 C CA . PHE A 1 129 ? 11.159 -0.164 14.155 1.00 90.19 129 PHE A CA 1
ATOM 1019 C C . PHE A 1 129 ? 11.897 -0.945 13.068 1.00 90.19 129 PHE A C 1
ATOM 1021 O O . PHE A 1 129 ? 12.572 -1.921 13.370 1.00 90.19 129 PHE A O 1
ATOM 1028 N N . TYR A 1 130 ? 11.812 -0.511 11.811 1.00 88.38 130 TYR A N 1
ATOM 1029 C CA . TYR A 1 130 ? 12.381 -1.230 10.667 1.00 88.38 130 TYR A CA 1
ATOM 1030 C C . TYR A 1 130 ? 13.910 -1.184 10.628 1.00 88.38 130 TYR A C 1
ATOM 1032 O O . TYR A 1 130 ? 14.526 -2.078 10.049 1.00 88.38 130 TYR A O 1
ATOM 1040 N N . ASP A 1 131 ? 14.508 -0.181 11.270 1.00 87.31 131 ASP A N 1
ATOM 1041 C CA . ASP A 1 131 ? 15.958 -0.003 11.360 1.00 87.31 131 ASP A CA 1
ATOM 1042 C C . ASP A 1 131 ? 16.558 -0.674 12.618 1.00 87.31 131 ASP A C 1
ATOM 1044 O O . ASP A 1 131 ? 17.777 -0.686 12.811 1.00 87.31 131 ASP A O 1
ATOM 1048 N N . HIS A 1 132 ? 15.728 -1.266 13.487 1.00 87.50 132 HIS A N 1
ATOM 1049 C CA . HIS A 1 132 ? 16.186 -1.854 14.743 1.00 87.50 132 HIS A CA 1
ATOM 1050 C C . HIS A 1 132 ? 16.847 -3.240 14.552 1.00 87.50 132 HIS A C 1
ATOM 1052 O O . HIS A 1 132 ? 16.314 -4.150 13.922 1.00 87.50 132 HIS A O 1
ATOM 1058 N N . ASN A 1 133 ? 18.000 -3.470 15.191 1.00 84.81 133 ASN A N 1
ATOM 1059 C CA . ASN A 1 133 ? 18.787 -4.705 15.007 1.00 84.81 133 ASN A CA 1
ATOM 1060 C C . ASN A 1 133 ? 18.114 -5.990 15.533 1.00 84.81 133 ASN A C 1
ATOM 1062 O O . ASN A 1 133 ? 18.472 -7.089 15.119 1.00 84.81 133 ASN A O 1
ATOM 1066 N N . GLN A 1 134 ? 17.194 -5.874 16.495 1.00 86.81 134 GLN A N 1
ATOM 1067 C CA . GLN A 1 134 ? 16.535 -7.011 17.160 1.00 86.81 134 GLN A CA 1
ATOM 1068 C C . GLN A 1 134 ? 15.004 -6.977 17.022 1.00 86.81 134 GLN A C 1
ATOM 1070 O O . GLN A 1 134 ? 14.286 -7.276 17.975 1.00 86.81 134 GLN A O 1
ATOM 1075 N N . VAL A 1 135 ? 14.494 -6.597 15.846 1.00 88.62 135 VAL A N 1
ATOM 1076 C CA . VAL A 1 135 ? 13.043 -6.508 15.578 1.00 88.62 135 VAL A CA 1
ATOM 1077 C C . VAL A 1 135 ? 12.260 -7.762 15.954 1.00 88.62 135 VAL A C 1
ATOM 1079 O O . VAL A 1 135 ? 11.167 -7.648 16.498 1.00 88.62 135 VAL A O 1
ATOM 1082 N N . GLU A 1 136 ? 12.818 -8.956 15.746 1.00 89.88 136 GLU A N 1
ATOM 1083 C CA . GLU A 1 136 ? 12.142 -10.226 16.047 1.00 89.88 136 GLU A CA 1
ATOM 1084 C C . GLU A 1 136 ? 11.740 -10.363 17.527 1.00 89.88 136 GLU A C 1
ATOM 1086 O O . GLU A 1 136 ? 10.738 -11.007 17.831 1.00 89.88 136 GLU A O 1
ATOM 1091 N N . LEU A 1 137 ? 12.484 -9.734 18.449 1.00 88.69 137 LEU A N 1
ATOM 1092 C CA . LEU A 1 137 ? 12.161 -9.721 19.882 1.00 88.69 137 LEU A CA 1
ATOM 1093 C C . LEU A 1 137 ? 11.040 -8.730 20.223 1.00 88.69 137 LEU A C 1
ATOM 1095 O O . LEU A 1 137 ? 10.335 -8.928 21.207 1.00 88.69 137 LEU A O 1
ATOM 1099 N N . ILE A 1 138 ? 10.878 -7.679 19.417 1.00 90.06 138 ILE A N 1
ATOM 1100 C CA . ILE A 1 138 ? 9.916 -6.589 19.632 1.00 90.06 138 ILE A CA 1
ATOM 1101 C C . ILE A 1 138 ? 8.557 -6.927 19.005 1.00 90.06 138 ILE A C 1
ATOM 1103 O O . ILE A 1 138 ? 7.513 -6.551 19.538 1.00 90.06 138 ILE A O 1
ATOM 1107 N N . VAL A 1 139 ? 8.555 -7.666 17.889 1.00 92.88 139 VAL A N 1
ATOM 1108 C CA . VAL A 1 139 ? 7.351 -8.039 17.127 1.00 92.88 139 VAL A CA 1
ATOM 1109 C C . VAL A 1 139 ? 6.224 -8.603 18.010 1.00 92.88 139 VAL A C 1
ATOM 1111 O O . VAL A 1 139 ? 5.099 -8.116 17.880 1.00 92.88 139 VAL A O 1
ATOM 1114 N N . PRO A 1 140 ? 6.454 -9.566 18.929 1.00 93.31 140 PRO A N 1
ATOM 1115 C CA . PRO A 1 140 ? 5.376 -10.103 19.761 1.00 93.31 140 PRO A CA 1
ATOM 1116 C C . PRO A 1 140 ? 4.709 -9.044 20.648 1.00 93.31 140 PRO A C 1
ATOM 1118 O O . PRO A 1 140 ? 3.482 -9.020 20.766 1.00 93.31 140 PRO A O 1
ATOM 1121 N N . ASP A 1 141 ? 5.500 -8.147 21.240 1.00 90.56 141 ASP A N 1
ATOM 1122 C CA . ASP A 1 141 ? 4.999 -7.078 22.106 1.00 90.56 141 ASP A CA 1
ATOM 1123 C C . ASP A 1 141 ? 4.255 -6.006 21.304 1.00 90.56 141 ASP A C 1
ATOM 1125 O O . ASP A 1 141 ? 3.204 -5.521 21.740 1.00 90.56 141 ASP A O 1
ATOM 1129 N N . LEU A 1 142 ? 4.740 -5.689 20.101 1.00 90.88 142 LEU A N 1
ATOM 1130 C CA . LEU A 1 142 ? 4.080 -4.766 19.180 1.00 90.88 142 LEU A CA 1
ATOM 1131 C C . LEU A 1 142 ? 2.709 -5.304 18.746 1.00 90.88 142 LEU A C 1
ATOM 1133 O O . LEU A 1 142 ? 1.700 -4.610 18.883 1.00 90.88 142 LEU A O 1
ATOM 1137 N N . ILE A 1 143 ? 2.645 -6.570 18.320 1.00 92.88 143 ILE A N 1
ATOM 1138 C CA . ILE A 1 143 ? 1.389 -7.238 17.946 1.00 92.88 143 ILE A CA 1
ATOM 1139 C C . ILE A 1 143 ? 0.420 -7.257 19.127 1.00 92.88 143 ILE A C 1
ATOM 1141 O O . ILE A 1 143 ? -0.756 -6.923 18.978 1.00 92.88 143 ILE A O 1
ATOM 1145 N N . ASN A 1 144 ? 0.898 -7.606 20.321 1.00 90.12 144 ASN A N 1
ATOM 1146 C CA . ASN A 1 144 ? 0.081 -7.618 21.531 1.00 90.12 144 ASN A CA 1
ATOM 1147 C C . ASN A 1 144 ? -0.470 -6.221 21.864 1.00 90.12 144 ASN A C 1
ATOM 1149 O O . ASN A 1 144 ? -1.621 -6.094 22.270 1.00 90.12 144 ASN A O 1
ATOM 1153 N N . THR A 1 145 ? 0.327 -5.169 21.675 1.00 89.19 145 THR A N 1
ATOM 1154 C CA . THR A 1 145 ? -0.094 -3.779 21.909 1.00 89.19 145 THR A CA 1
ATOM 1155 C C . THR A 1 145 ? -1.200 -3.365 20.939 1.00 89.19 145 THR A C 1
ATOM 1157 O O . THR A 1 145 ? -2.249 -2.894 21.380 1.00 89.19 145 THR A O 1
ATOM 1160 N N . ILE A 1 146 ? -1.014 -3.616 19.639 1.00 90.00 146 ILE A N 1
ATOM 1161 C CA . ILE A 1 146 ? -1.996 -3.292 18.593 1.00 90.00 146 ILE A CA 1
ATOM 1162 C C . ILE A 1 146 ? -3.297 -4.069 18.819 1.00 90.00 146 ILE A C 1
ATOM 1164 O O . ILE A 1 146 ? -4.378 -3.493 18.902 1.00 90.00 146 ILE A O 1
ATOM 1168 N N . THR A 1 147 ? -3.202 -5.387 18.986 1.00 88.94 147 THR A N 1
ATOM 1169 C CA . THR A 1 147 ? -4.375 -6.262 19.147 1.00 88.94 147 THR A CA 1
ATOM 1170 C C . THR A 1 147 ? -5.148 -5.978 20.433 1.00 88.94 147 THR A C 1
ATOM 1172 O O . THR A 1 147 ? -6.375 -6.049 20.432 1.00 88.94 147 THR A O 1
ATOM 1175 N N . LYS A 1 148 ? -4.474 -5.605 21.532 1.00 87.56 148 LYS A N 1
ATOM 1176 C CA . LYS A 1 148 ? -5.142 -5.147 22.762 1.00 87.56 148 LYS A CA 1
ATOM 1177 C C . LYS A 1 148 ? -5.937 -3.865 22.551 1.00 87.56 148 LYS A C 1
ATOM 1179 O O . LYS A 1 148 ? -7.013 -3.755 23.126 1.00 87.56 148 LYS A O 1
ATOM 1184 N N . LYS A 1 149 ? -5.423 -2.920 21.759 1.00 84.38 149 LYS A N 1
ATOM 1185 C CA . LYS A 1 149 ? -6.126 -1.668 21.439 1.00 84.38 149 LYS A CA 1
ATOM 1186 C C . LYS A 1 149 ? -7.304 -1.883 20.489 1.00 84.38 149 LYS A C 1
ATOM 1188 O O . LYS A 1 149 ? -8.312 -1.205 20.625 1.00 84.38 149 LYS A O 1
ATOM 1193 N N . LEU A 1 150 ? -7.198 -2.849 19.576 1.00 84.31 150 LEU A N 1
ATOM 1194 C CA . LEU A 1 150 ? -8.273 -3.210 18.644 1.00 84.31 150 LEU A CA 1
ATOM 1195 C C . LEU A 1 150 ? -9.381 -4.066 19.273 1.00 84.31 150 LEU A C 1
ATOM 1197 O O . LEU A 1 150 ? -10.470 -4.164 18.711 1.00 84.31 150 LEU A O 1
ATOM 1201 N N . LYS A 1 151 ? -9.131 -4.703 20.424 1.00 81.31 151 LYS A N 1
ATOM 1202 C CA . LYS A 1 151 ? -10.189 -5.397 21.165 1.00 81.31 151 LYS A CA 1
ATOM 1203 C C . LYS A 1 151 ? -11.212 -4.368 21.657 1.00 81.31 151 LYS A C 1
ATOM 1205 O O . LYS A 1 151 ? -10.805 -3.421 22.330 1.00 81.31 151 LYS A O 1
ATOM 1210 N N . PRO A 1 152 ? -12.518 -4.564 21.391 1.00 63.41 152 PRO A N 1
ATOM 1211 C CA . PRO A 1 152 ? -13.556 -3.688 21.919 1.00 63.41 152 PRO A CA 1
ATOM 1212 C C . PRO A 1 152 ? -13.413 -3.604 23.441 1.00 63.41 152 PRO A C 1
ATOM 1214 O O . PRO A 1 152 ? -13.506 -4.623 24.129 1.00 63.41 152 PRO A O 1
ATOM 1217 N N . LEU A 1 153 ? -13.120 -2.414 23.969 1.00 56.25 153 LEU A N 1
ATOM 1218 C CA . LEU A 1 153 ? -13.064 -2.219 25.412 1.00 56.25 153 LEU A CA 1
ATOM 1219 C C . LEU A 1 153 ? -14.483 -2.311 25.980 1.00 56.25 153 LEU A C 1
ATOM 1221 O O . LEU A 1 153 ? -15.391 -1.631 25.502 1.00 56.25 153 LEU A O 1
ATOM 1225 N N . ASP A 1 154 ? -14.648 -3.083 27.055 1.00 46.47 154 ASP A N 1
ATOM 1226 C CA . ASP A 1 154 ? -15.811 -2.993 27.938 1.00 46.47 154 ASP A CA 1
ATOM 1227 C C . ASP A 1 154 ? -15.858 -1.582 28.568 1.00 46.47 154 ASP A C 1
ATOM 1229 O O . ASP A 1 154 ? -15.277 -1.296 29.616 1.00 46.47 154 ASP A O 1
ATOM 1233 N N . HIS A 1 155 ? -16.515 -0.666 27.858 1.00 43.03 155 HIS A N 1
ATOM 1234 C CA . HIS A 1 155 ? -17.190 0.559 28.300 1.00 43.03 155 HIS A CA 1
ATOM 1235 C C . HIS A 1 155 ? -16.490 1.594 29.207 1.00 43.03 155 HIS A C 1
ATOM 1237 O O . HIS A 1 155 ? -17.150 2.569 29.561 1.00 43.03 155 HIS A O 1
ATOM 1243 N N . THR A 1 156 ? -15.211 1.484 29.583 1.00 40.25 156 THR A N 1
ATOM 1244 C CA . THR A 1 156 ? -14.749 2.242 30.774 1.00 40.25 156 THR A CA 1
ATOM 1245 C C . THR A 1 156 ? -13.684 3.322 30.567 1.00 40.25 156 THR A C 1
ATOM 1247 O O . THR A 1 156 ? -13.340 3.985 31.541 1.00 40.25 156 THR A O 1
ATOM 1250 N N . ILE A 1 157 ? -13.177 3.607 29.362 1.00 42.53 157 ILE A N 1
ATOM 1251 C CA . ILE A 1 157 ? -12.236 4.738 29.203 1.00 42.53 157 ILE A CA 1
ATOM 1252 C C . ILE A 1 157 ? -12.588 5.586 27.983 1.00 42.53 157 ILE A C 1
ATOM 1254 O O . ILE A 1 157 ? -12.524 5.141 26.842 1.00 42.53 157 ILE A O 1
ATOM 1258 N N . MET A 1 158 ? -12.985 6.825 28.279 1.00 44.12 158 MET A N 1
ATOM 1259 C CA . MET A 1 158 ? -13.181 7.911 27.331 1.00 44.12 158 MET A CA 1
ATOM 1260 C C . MET A 1 158 ? -11.839 8.584 27.055 1.00 44.12 158 MET A C 1
ATOM 1262 O O . MET A 1 158 ? -11.255 9.116 27.996 1.00 44.12 158 MET A O 1
ATOM 1266 N N . ALA A 1 159 ? -11.389 8.586 25.802 1.00 47.84 159 ALA A N 1
ATOM 1267 C CA . ALA A 1 159 ? -10.688 9.702 25.161 1.00 47.84 159 ALA A CA 1
ATOM 1268 C C . ALA A 1 159 ? -10.268 9.310 23.735 1.00 47.84 159 ALA A C 1
ATOM 1270 O O . ALA A 1 159 ? -9.969 8.148 23.467 1.00 47.84 159 ALA A O 1
ATOM 1271 N N . GLU A 1 160 ? -10.201 10.302 22.848 1.00 56.72 160 GLU A N 1
ATOM 1272 C CA . GLU A 1 160 ? -9.169 10.318 21.809 1.00 56.72 160 GLU A CA 1
ATOM 1273 C C . GLU A 1 160 ? -7.821 10.083 22.492 1.00 56.72 160 GLU A C 1
ATOM 1275 O O . GLU A 1 160 ? -7.394 10.876 23.334 1.00 56.72 160 GLU A O 1
ATOM 1280 N N . GLU A 1 161 ? -7.189 8.955 22.196 1.00 64.56 161 GLU A N 1
ATOM 1281 C CA . GLU A 1 161 ? -5.938 8.569 22.834 1.00 64.56 161 GLU A CA 1
ATOM 1282 C C . GLU A 1 161 ? -4.815 8.759 21.823 1.00 64.56 161 GLU A C 1
ATOM 1284 O O . GLU A 1 161 ? -4.868 8.200 20.729 1.00 64.56 161 GLU A O 1
ATOM 1289 N N . LEU A 1 162 ? -3.809 9.553 22.189 1.00 63.16 162 LEU A N 1
ATOM 1290 C CA . LEU A 1 162 ? -2.536 9.587 21.484 1.00 63.16 162 LEU A CA 1
ATOM 1291 C C . LEU A 1 162 ? -1.533 8.780 22.307 1.00 63.16 162 LEU A C 1
ATOM 1293 O O . LEU A 1 162 ? -1.143 9.202 23.397 1.00 63.16 162 LEU A O 1
ATOM 1297 N N . VAL A 1 163 ? -1.144 7.609 21.805 1.00 73.75 163 VAL A N 1
ATOM 1298 C CA . VAL A 1 163 ? -0.067 6.802 22.390 1.00 73.75 163 VAL A CA 1
ATOM 1299 C C . VAL A 1 163 ? 1.108 6.826 21.435 1.00 73.75 163 VAL A C 1
ATOM 1301 O O . VAL A 1 163 ? 1.077 6.174 20.395 1.00 73.75 163 VAL A O 1
ATOM 1304 N N . GLU A 1 164 ? 2.151 7.551 21.816 1.00 72.50 164 GLU A N 1
ATOM 1305 C CA . GLU A 1 164 ? 3.446 7.497 21.148 1.00 72.50 164 GLU A CA 1
ATOM 1306 C C . GLU A 1 164 ? 4.415 6.675 21.997 1.00 72.50 164 GLU A C 1
ATOM 1308 O O . GLU A 1 164 ? 4.641 6.944 23.178 1.00 72.50 164 GLU A O 1
ATOM 1313 N N . SER A 1 165 ? 4.977 5.644 21.381 1.00 81.31 165 SER A N 1
ATOM 1314 C CA . SER A 1 165 ? 6.145 4.924 21.879 1.00 81.31 165 SER A CA 1
ATOM 1315 C C . SER A 1 165 ? 7.235 4.963 20.810 1.00 81.31 165 SER A C 1
ATOM 1317 O O . SER A 1 165 ? 6.994 5.433 19.702 1.00 81.31 165 SER A O 1
ATOM 1319 N N . GLU A 1 166 ? 8.411 4.419 21.111 1.00 83.75 166 GLU A N 1
ATOM 1320 C CA . GLU A 1 166 ? 9.537 4.358 20.169 1.00 83.75 166 GLU A CA 1
ATOM 1321 C C . GLU A 1 166 ? 9.155 3.772 18.794 1.00 83.75 166 GLU A C 1
ATOM 1323 O O . GLU A 1 166 ? 9.600 4.263 17.761 1.00 83.75 166 GLU A O 1
ATOM 1328 N N . PHE A 1 167 ? 8.275 2.764 18.761 1.00 88.88 167 PHE A N 1
ATOM 1329 C CA . PHE A 1 167 ? 7.969 2.012 17.537 1.00 88.88 167 PHE A CA 1
ATOM 1330 C C . PHE A 1 167 ? 6.541 2.172 17.019 1.00 88.88 167 PHE A C 1
ATOM 1332 O O . PHE A 1 167 ? 6.234 1.679 15.935 1.00 88.88 167 PHE A O 1
ATOM 1339 N N . ILE A 1 168 ? 5.655 2.837 17.762 1.00 90.75 168 ILE A N 1
ATOM 1340 C CA . ILE A 1 168 ? 4.240 2.948 17.391 1.00 90.75 168 ILE A CA 1
ATOM 1341 C C . ILE A 1 168 ? 3.679 4.322 17.742 1.00 90.75 168 ILE A C 1
ATOM 1343 O O . ILE A 1 168 ? 3.943 4.849 18.824 1.00 90.75 168 ILE A O 1
ATOM 1347 N N . SER A 1 169 ? 2.871 4.862 16.839 1.00 90.25 169 SER A N 1
ATOM 1348 C CA . SER A 1 169 ? 1.981 5.989 17.086 1.00 90.25 169 SER A CA 1
ATOM 1349 C C . SER A 1 169 ? 0.546 5.514 16.902 1.00 90.25 169 SER A C 1
ATOM 1351 O O . SER A 1 169 ? 0.214 4.878 15.904 1.00 90.25 169 SER A O 1
ATOM 1353 N N . ILE A 1 170 ? -0.299 5.760 17.896 1.00 89.62 170 ILE A N 1
ATOM 1354 C CA . ILE A 1 170 ? -1.712 5.384 17.901 1.00 89.62 170 ILE A CA 1
ATOM 1355 C C . ILE A 1 170 ? -2.514 6.650 18.142 1.00 89.62 170 ILE A C 1
ATOM 1357 O O . ILE A 1 170 ? -2.255 7.330 19.130 1.00 89.62 170 ILE A O 1
ATOM 1361 N N . SER A 1 171 ? -3.487 6.944 17.283 1.00 88.56 171 SER A N 1
ATOM 1362 C CA . SER A 1 171 ? -4.343 8.126 17.397 1.00 88.56 171 SER A CA 1
ATOM 1363 C C . SER A 1 171 ? -5.801 7.835 17.033 1.00 88.56 171 SER A C 1
ATOM 1365 O O . SER A 1 171 ? -6.107 6.886 16.306 1.00 88.56 171 SER A O 1
ATOM 1367 N N . GLY A 1 172 ? -6.711 8.677 17.526 1.00 86.31 172 GLY A N 1
ATOM 1368 C CA . GLY A 1 172 ? -8.141 8.625 17.221 1.00 86.31 172 GLY A CA 1
ATOM 1369 C C . GLY A 1 172 ? -8.977 7.907 18.279 1.00 86.31 172 GLY A C 1
ATOM 1370 O O . GLY A 1 172 ? -8.601 7.798 19.448 1.00 86.31 172 GLY A O 1
ATOM 1371 N N . ASN A 1 173 ? -10.159 7.460 17.868 1.00 83.25 173 ASN A N 1
ATOM 1372 C CA . ASN A 1 173 ? -11.198 6.924 18.729 1.00 83.25 173 ASN A CA 1
ATOM 1373 C C . ASN A 1 173 ? -11.330 5.397 18.581 1.00 83.25 173 ASN A C 1
ATOM 1375 O O . ASN A 1 173 ? -11.812 4.886 17.578 1.00 83.25 173 ASN A O 1
ATOM 1379 N N . PHE A 1 174 ? -10.971 4.661 19.631 1.00 82.62 174 PHE A N 1
ATOM 1380 C CA . PHE A 1 174 ? -11.092 3.196 19.682 1.00 82.62 174 PHE A CA 1
ATOM 1381 C C . PHE A 1 174 ? -12.394 2.711 20.344 1.00 82.62 174 PHE A C 1
ATOM 1383 O O . PHE A 1 174 ? -12.612 1.511 20.490 1.00 82.62 174 PHE A O 1
ATOM 1390 N N . THR A 1 175 ? -13.272 3.629 20.765 1.00 76.56 175 THR A N 1
ATOM 1391 C CA . THR A 1 175 ? -14.561 3.287 21.399 1.00 76.56 175 THR A CA 1
ATOM 1392 C C . THR A 1 175 ? -15.642 2.938 20.383 1.00 76.56 175 THR A C 1
ATOM 1394 O O . THR A 1 175 ? -16.614 2.257 20.711 1.00 76.56 175 THR A O 1
ATOM 1397 N N . VAL A 1 176 ? -15.474 3.400 19.146 1.00 77.38 176 VAL A N 1
ATOM 1398 C CA . VAL A 1 176 ? -16.396 3.143 18.048 1.00 77.38 176 VAL A CA 1
ATOM 1399 C C . VAL A 1 176 ? -15.814 1.999 17.211 1.00 77.38 176 VAL A C 1
ATOM 1401 O O . VAL A 1 176 ? -14.666 2.095 16.779 1.00 77.38 176 VAL A O 1
ATOM 1404 N N . PRO A 1 177 ? -16.555 0.899 16.980 1.00 78.25 177 PRO A N 1
ATOM 1405 C CA . PRO A 1 177 ? -16.045 -0.194 16.162 1.00 78.25 177 PRO A CA 1
ATOM 1406 C C . PRO A 1 177 ? -15.881 0.274 14.713 1.00 78.25 177 PRO A C 1
ATOM 1408 O O . PRO A 1 177 ? -16.804 0.858 14.147 1.00 78.25 177 PRO A O 1
ATOM 1411 N N . ALA A 1 178 ? -14.722 0.007 14.116 1.00 86.38 178 ALA A N 1
ATOM 1412 C CA . ALA A 1 178 ? -14.533 0.176 12.681 1.00 86.38 178 ALA A CA 1
ATOM 1413 C C . ALA A 1 178 ? -15.213 -0.978 11.932 1.00 86.38 178 ALA A C 1
ATOM 1415 O O . ALA A 1 178 ? -15.122 -2.132 12.353 1.00 86.38 178 ALA A O 1
ATOM 1416 N N . ASP A 1 179 ? -15.867 -0.670 10.814 1.00 87.38 179 ASP A N 1
ATOM 1417 C CA . ASP A 1 179 ? -16.464 -1.685 9.943 1.00 87.38 179 ASP A CA 1
ATOM 1418 C C . ASP A 1 179 ? -15.372 -2.380 9.114 1.00 87.38 179 ASP A C 1
ATOM 1420 O O . ASP A 1 179 ? -15.442 -3.583 8.864 1.00 87.38 179 ASP A O 1
ATOM 1424 N N . TYR A 1 180 ? -14.329 -1.624 8.750 1.00 91.38 180 TYR A N 1
ATOM 1425 C CA . TYR A 1 180 ? -13.160 -2.102 8.017 1.00 91.38 180 TYR A CA 1
ATOM 1426 C C . TYR A 1 180 ? -11.856 -1.583 8.634 1.00 91.38 180 TYR A C 1
ATOM 1428 O O . TYR A 1 180 ? -11.756 -0.419 9.024 1.00 91.38 180 TYR A O 1
ATOM 1436 N N . LEU A 1 181 ? -10.828 -2.430 8.662 1.00 94.25 181 LEU A N 1
ATOM 1437 C CA . LEU A 1 181 ? -9.446 -2.048 8.935 1.00 94.25 181 LEU A CA 1
ATOM 1438 C C . LEU A 1 181 ? -8.645 -2.068 7.631 1.00 94.25 181 LEU A C 1
ATOM 1440 O O . LEU A 1 181 ? -8.476 -3.121 7.014 1.00 94.25 181 LEU A O 1
ATOM 1444 N N . LEU A 1 182 ? -8.124 -0.913 7.228 1.00 95.75 182 LEU A N 1
ATOM 1445 C CA . LEU A 1 182 ? -7.189 -0.810 6.113 1.00 95.75 182 LEU A CA 1
ATOM 1446 C C . LEU A 1 182 ? -5.772 -1.025 6.624 1.00 95.75 182 LEU A C 1
ATOM 1448 O O . LEU A 1 182 ? -5.321 -0.279 7.490 1.00 95.75 182 LEU A O 1
ATOM 1452 N N . ILE A 1 183 ? -5.066 -2.009 6.075 1.00 96.12 183 ILE A N 1
ATOM 1453 C CA . ILE A 1 183 ? -3.651 -2.234 6.383 1.00 96.12 183 ILE A CA 1
ATOM 1454 C C . ILE A 1 183 ? -2.823 -1.758 5.201 1.00 96.12 183 ILE A C 1
ATOM 1456 O O . ILE A 1 183 ? -2.888 -2.353 4.127 1.00 96.12 183 ILE A O 1
ATOM 1460 N N . VAL A 1 184 ? -2.075 -0.678 5.398 1.00 95.62 184 VAL A N 1
ATOM 1461 C CA . VAL A 1 184 ? -1.214 -0.077 4.383 1.00 95.62 184 VAL A CA 1
ATOM 1462 C C . VAL A 1 184 ? 0.174 -0.697 4.467 1.00 95.62 184 VAL A C 1
ATOM 1464 O O . VAL A 1 184 ? 0.967 -0.328 5.332 1.00 95.62 184 VAL A O 1
ATOM 1467 N N . GLY A 1 185 ? 0.437 -1.636 3.563 1.00 93.94 185 GLY A N 1
ATOM 1468 C CA . GLY A 1 185 ? 1.701 -2.354 3.468 1.00 93.94 185 GLY A CA 1
ATOM 1469 C C . GLY A 1 185 ? 2.615 -1.854 2.356 1.00 93.94 185 GLY A C 1
ATOM 1470 O O . GLY A 1 185 ? 2.411 -0.799 1.747 1.00 93.94 185 GLY A O 1
ATOM 1471 N N . GLY A 1 186 ? 3.627 -2.669 2.079 1.00 90.75 186 GLY A N 1
ATOM 1472 C CA . GLY A 1 186 ? 4.660 -2.398 1.090 1.00 90.75 186 GLY A CA 1
ATOM 1473 C C . GLY A 1 186 ? 5.943 -1.893 1.740 1.00 90.75 186 GLY A C 1
ATOM 1474 O O . GLY A 1 186 ? 5.918 -1.053 2.635 1.00 90.75 186 GLY A O 1
ATOM 1475 N N . GLY A 1 187 ? 7.072 -2.427 1.283 1.00 85.12 187 GLY A N 1
ATOM 1476 C CA . GLY A 1 187 ? 8.402 -2.019 1.721 1.00 85.12 187 GLY A CA 1
ATOM 1477 C C . GLY A 1 187 ? 9.080 -1.137 0.679 1.00 85.12 187 GLY A C 1
ATOM 1478 O O . GLY A 1 187 ? 9.085 -1.458 -0.511 1.00 85.12 187 GLY A O 1
ATOM 1479 N N . THR A 1 188 ? 9.665 -0.039 1.130 1.00 73.88 188 THR A N 1
ATOM 1480 C CA . THR A 1 188 ? 10.453 0.923 0.338 1.00 73.88 188 THR A CA 1
ATOM 1481 C C . THR A 1 188 ? 11.949 0.825 0.617 1.00 73.88 188 THR A C 1
ATOM 1483 O O . THR A 1 188 ? 12.751 1.360 -0.142 1.00 73.88 188 THR A O 1
ATOM 1486 N N . THR A 1 189 ? 12.337 0.140 1.695 1.00 67.25 189 THR A N 1
ATOM 1487 C CA . THR A 1 189 ? 13.729 -0.126 2.043 1.00 67.25 189 THR A CA 1
ATOM 1488 C C . THR A 1 189 ? 14.059 -1.596 1.812 1.00 67.25 189 THR A C 1
ATOM 1490 O O . THR A 1 189 ? 13.319 -2.500 2.204 1.00 67.25 189 THR A O 1
ATOM 1493 N N . ASN A 1 190 ? 15.205 -1.845 1.177 1.00 61.59 190 ASN A N 1
ATOM 1494 C CA . ASN A 1 190 ? 15.774 -3.181 1.038 1.00 61.59 190 ASN A CA 1
ATOM 1495 C C . ASN A 1 190 ? 16.344 -3.654 2.377 1.00 61.59 190 ASN A C 1
ATOM 1497 O O . ASN A 1 190 ? 17.549 -3.584 2.627 1.00 61.59 190 ASN A O 1
ATOM 1501 N N . ASN A 1 191 ? 15.451 -4.118 3.243 1.00 64.94 191 ASN A N 1
ATOM 1502 C CA . ASN A 1 191 ? 15.817 -4.854 4.435 1.00 64.94 191 ASN A CA 1
ATOM 1503 C C . ASN A 1 191 ? 15.958 -6.342 4.099 1.00 64.94 191 ASN A C 1
ATOM 1505 O O . ASN A 1 191 ? 15.189 -6.914 3.332 1.00 64.94 191 ASN A O 1
ATOM 1509 N N . SER A 1 192 ? 16.948 -6.995 4.709 1.00 73.88 192 SER A N 1
ATOM 1510 C CA . SER A 1 192 ? 17.155 -8.445 4.581 1.00 73.88 192 SER A CA 1
ATOM 1511 C C . SER A 1 192 ? 15.986 -9.270 5.134 1.00 73.88 192 SER A C 1
ATOM 1513 O O . SER A 1 192 ? 15.877 -10.462 4.840 1.00 73.88 192 SER A O 1
ATOM 1515 N N . LEU A 1 193 ? 15.126 -8.643 5.940 1.00 86.06 193 LEU A N 1
ATOM 1516 C CA . LEU A 1 193 ? 13.963 -9.237 6.579 1.00 86.06 193 LEU A CA 1
ATOM 1517 C C . LEU A 1 193 ? 12.687 -8.963 5.777 1.00 86.06 193 LEU A C 1
ATOM 1519 O O . LEU A 1 193 ? 12.393 -7.836 5.390 1.00 86.06 193 LEU A O 1
ATOM 1523 N N . ASP A 1 194 ? 11.888 -10.012 5.595 1.00 91.12 194 ASP A N 1
ATOM 1524 C CA . ASP A 1 194 ? 10.558 -9.944 4.990 1.00 91.12 194 ASP A CA 1
ATOM 1525 C C . ASP A 1 194 ? 9.531 -9.524 6.055 1.00 91.12 194 ASP A C 1
ATOM 1527 O O . ASP A 1 194 ? 8.941 -10.366 6.739 1.00 91.12 194 ASP A O 1
ATOM 1531 N N . PHE A 1 195 ? 9.339 -8.213 6.223 1.00 92.56 195 PHE A N 1
ATOM 1532 C CA . PHE A 1 195 ? 8.412 -7.650 7.213 1.00 92.56 195 PHE A CA 1
ATOM 1533 C C . PHE A 1 195 ? 6.949 -8.023 6.959 1.00 92.56 195 PHE A C 1
ATOM 1535 O O . PHE A 1 195 ? 6.193 -8.167 7.919 1.00 92.56 195 PHE A O 1
ATOM 1542 N N . ALA A 1 196 ? 6.561 -8.305 5.710 1.00 94.06 196 ALA A N 1
ATOM 1543 C CA . ALA A 1 196 ? 5.227 -8.822 5.420 1.00 94.06 196 ALA A CA 1
ATOM 1544 C C . ALA A 1 196 ? 4.987 -10.153 6.148 1.00 94.06 196 ALA A C 1
ATOM 1546 O O . ALA A 1 196 ? 3.917 -10.383 6.707 1.00 94.06 196 ALA A O 1
ATOM 1547 N N . LYS A 1 197 ? 5.985 -11.046 6.167 1.00 94.62 197 LYS A N 1
ATOM 1548 C CA . LYS A 1 197 ? 5.894 -12.328 6.884 1.00 94.62 197 LYS A CA 1
ATOM 1549 C C . LYS A 1 197 ? 6.197 -12.214 8.372 1.00 94.62 197 LYS A C 1
ATOM 1551 O O . LYS A 1 197 ? 5.586 -12.932 9.160 1.00 94.62 197 LYS A O 1
ATOM 1556 N N . LEU A 1 198 ? 7.156 -11.370 8.743 1.00 93.69 198 LEU A N 1
ATOM 1557 C CA . LEU A 1 198 ? 7.611 -11.234 10.124 1.00 93.69 198 LEU A CA 1
ATOM 1558 C C . LEU A 1 198 ? 6.567 -10.528 11.001 1.00 93.69 198 LEU A C 1
ATOM 1560 O O . LEU A 1 198 ? 6.321 -10.975 12.117 1.00 93.69 198 LEU A O 1
ATOM 1564 N N . LEU A 1 199 ? 5.960 -9.451 10.499 1.00 94.12 199 LEU A N 1
ATOM 1565 C CA . LEU A 1 199 ? 5.070 -8.569 11.252 1.00 94.12 199 LEU A CA 1
ATOM 1566 C C . LEU A 1 199 ? 3.618 -8.695 10.783 1.00 94.12 199 LEU A C 1
ATOM 1568 O O . LEU A 1 199 ? 2.750 -9.077 11.568 1.00 94.12 199 LEU A O 1
ATOM 1572 N N . ASP A 1 200 ? 3.344 -8.407 9.510 1.00 95.69 200 ASP A N 1
ATOM 1573 C CA . ASP A 1 200 ? 1.962 -8.268 9.044 1.00 95.69 200 ASP A CA 1
ATOM 1574 C C . ASP A 1 200 ? 1.218 -9.603 9.046 1.00 95.69 200 ASP A C 1
ATOM 1576 O O . ASP A 1 200 ? 0.060 -9.662 9.444 1.00 95.69 200 ASP A O 1
ATOM 1580 N N . TYR A 1 201 ? 1.868 -10.699 8.652 1.00 96.75 201 TYR A N 1
ATOM 1581 C CA . TYR A 1 201 ? 1.241 -12.018 8.634 1.00 96.75 201 TYR A CA 1
ATOM 1582 C C . TYR A 1 201 ? 0.711 -12.464 10.009 1.00 96.75 201 TYR A C 1
ATOM 1584 O O . TYR A 1 201 ? -0.473 -12.812 10.098 1.00 96.75 201 TYR A O 1
ATOM 1592 N N . PRO A 1 202 ? 1.522 -12.484 11.088 1.00 96.62 202 PRO A N 1
ATOM 1593 C CA . PRO A 1 202 ? 1.005 -12.819 12.411 1.00 96.62 202 PRO A CA 1
ATOM 1594 C C . PRO A 1 202 ? 0.024 -11.761 12.937 1.00 96.62 202 PRO A C 1
ATOM 1596 O O . PRO A 1 202 ? -0.976 -12.133 13.547 1.00 96.62 202 PRO A O 1
ATOM 1599 N N . LEU A 1 203 ? 0.241 -10.474 12.650 1.00 95.81 203 LEU A N 1
ATOM 1600 C CA . LEU A 1 203 ? -0.662 -9.404 13.076 1.00 95.81 203 LEU A CA 1
ATOM 1601 C C . LEU A 1 203 ? -2.061 -9.541 12.457 1.00 95.81 203 LEU A C 1
ATOM 1603 O O . LEU A 1 203 ? -3.058 -9.521 13.174 1.00 95.81 203 LEU A O 1
ATOM 1607 N N . ILE A 1 204 ? -2.141 -9.748 11.141 1.00 96.44 204 ILE A N 1
ATOM 1608 C CA . ILE A 1 204 ? -3.399 -9.947 10.412 1.00 96.44 204 ILE A CA 1
ATOM 1609 C C . ILE A 1 204 ? -4.150 -11.151 10.969 1.00 96.44 204 ILE A C 1
ATOM 1611 O O . ILE A 1 204 ? -5.353 -11.060 11.193 1.00 96.44 204 ILE A O 1
ATOM 1615 N N . LYS A 1 205 ? -3.461 -12.264 11.251 1.00 95.62 205 LYS A N 1
ATOM 1616 C CA . LYS A 1 205 ? -4.103 -13.440 11.856 1.00 95.62 205 LYS A CA 1
ATOM 1617 C C . LY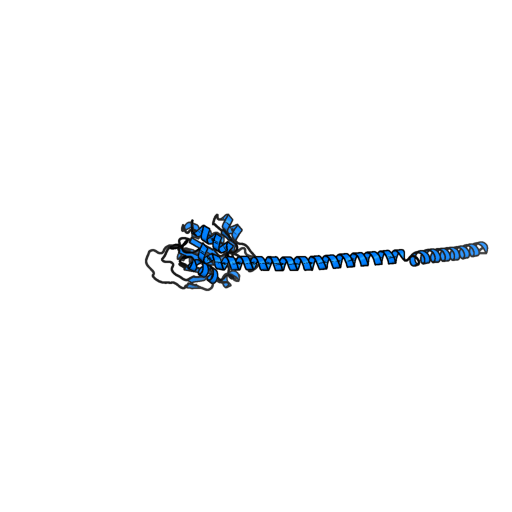S A 1 205 ? -4.747 -13.133 13.202 1.00 95.62 205 LYS A C 1
ATOM 1619 O O . LYS A 1 205 ? -5.880 -13.546 13.434 1.00 95.62 205 LYS A O 1
ATOM 1624 N N . GLU A 1 206 ? -4.044 -12.416 14.074 1.00 93.88 206 GLU A N 1
ATOM 1625 C CA . GLU A 1 206 ? -4.599 -12.025 15.370 1.00 93.88 206 GLU A CA 1
ATOM 1626 C C . GLU A 1 206 ? -5.802 -11.089 15.210 1.00 93.88 206 GLU A C 1
ATOM 1628 O O . GLU A 1 206 ? -6.806 -11.267 15.893 1.00 93.88 206 GLU A O 1
ATOM 1633 N N . ILE A 1 207 ? -5.753 -10.145 14.267 1.00 92.44 207 ILE A N 1
ATOM 1634 C CA . ILE A 1 207 ? -6.866 -9.223 13.999 1.00 92.44 207 ILE A CA 1
ATOM 1635 C C . ILE A 1 207 ? -8.073 -9.961 13.398 1.00 92.44 207 ILE A C 1
ATOM 1637 O O . ILE A 1 207 ? -9.206 -9.708 13.804 1.00 92.44 207 ILE A O 1
ATOM 1641 N N . MET A 1 208 ? -7.857 -10.924 12.497 1.00 91.56 208 MET A N 1
ATOM 1642 C CA . MET A 1 208 ? -8.930 -11.767 11.953 1.00 91.56 208 MET A CA 1
ATOM 1643 C C . MET A 1 208 ? -9.649 -12.555 13.057 1.00 91.56 208 MET A C 1
ATOM 1645 O O . MET A 1 208 ? -10.868 -12.711 13.003 1.00 91.56 208 MET A O 1
ATOM 1649 N N . ASN A 1 209 ? -8.928 -12.996 14.095 1.00 90.94 209 ASN A N 1
ATOM 1650 C CA . ASN A 1 209 ? -9.531 -13.661 15.256 1.00 90.94 209 ASN A CA 1
ATOM 1651 C C . ASN A 1 209 ? -10.433 -12.728 16.086 1.00 90.94 209 ASN A C 1
ATOM 1653 O O . ASN A 1 209 ? -11.270 -13.217 16.844 1.00 90.94 209 ASN A O 1
ATOM 1657 N N . LEU A 1 210 ? -10.290 -11.404 15.949 1.00 87.31 210 LEU A N 1
ATOM 1658 C CA . LEU A 1 210 ? -11.172 -10.411 16.575 1.00 87.31 210 LEU A CA 1
ATOM 1659 C C . LEU A 1 210 ? -12.472 -10.187 15.786 1.00 87.31 210 LEU A C 1
ATOM 1661 O O . LEU A 1 210 ? -13.354 -9.485 16.272 1.00 87.31 210 LEU A O 1
ATOM 1665 N N . GLY A 1 211 ? -12.604 -10.771 14.588 1.00 85.94 211 GLY A N 1
ATOM 1666 C CA . GLY A 1 211 ? -13.773 -10.597 13.723 1.00 85.94 211 GLY A CA 1
ATOM 1667 C C . GLY A 1 211 ? -13.816 -9.258 12.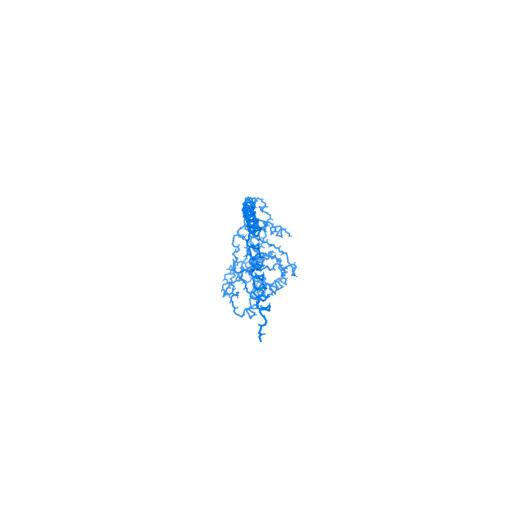981 1.00 85.94 211 GLY A C 1
ATOM 1668 O O . GLY A 1 211 ? -14.875 -8.876 12.492 1.00 85.94 211 GLY A O 1
ATOM 1669 N N . ILE A 1 212 ? -12.691 -8.543 12.901 1.00 86.94 212 ILE A N 1
ATOM 1670 C CA . ILE A 1 212 ? -12.576 -7.278 12.167 1.00 86.94 212 ILE A CA 1
ATOM 1671 C C . ILE A 1 212 ? -12.337 -7.587 10.683 1.00 86.94 212 ILE A C 1
ATOM 1673 O O . ILE A 1 212 ? -11.441 -8.366 10.350 1.00 86.94 212 ILE A O 1
ATOM 1677 N N . SER A 1 213 ? -13.112 -6.970 9.788 1.00 91.81 213 SER A N 1
ATOM 1678 C CA . SER A 1 213 ? -12.906 -7.078 8.338 1.00 91.81 213 SER A CA 1
ATOM 1679 C C . SER A 1 213 ? -11.669 -6.289 7.920 1.00 91.81 213 SER A C 1
ATOM 1681 O O . SER A 1 213 ? -11.559 -5.102 8.215 1.00 91.81 213 SER A O 1
ATOM 1683 N N . ILE A 1 214 ? -10.737 -6.931 7.218 1.00 95.19 214 ILE A N 1
ATOM 1684 C CA . ILE A 1 214 ? -9.450 -6.336 6.838 1.00 95.19 214 ILE A CA 1
ATOM 1685 C C . ILE A 1 214 ? -9.386 -6.176 5.323 1.00 95.19 214 ILE A C 1
ATOM 1687 O O . ILE A 1 214 ? -9.722 -7.106 4.593 1.00 95.19 214 ILE A O 1
ATOM 1691 N N . ILE A 1 215 ? -8.885 -5.034 4.855 1.00 96.75 215 ILE A N 1
ATOM 1692 C CA . ILE A 1 215 ? -8.498 -4.825 3.457 1.00 96.75 215 ILE A CA 1
ATOM 1693 C C . ILE A 1 215 ? -7.025 -4.421 3.433 1.00 96.75 215 ILE A C 1
ATOM 1695 O O . ILE A 1 215 ? -6.627 -3.431 4.044 1.00 96.75 215 ILE A O 1
ATOM 1699 N N . GLY A 1 216 ? -6.207 -5.189 2.720 1.00 96.81 216 GLY A N 1
ATOM 1700 C CA . GLY A 1 216 ? -4.805 -4.857 2.504 1.00 96.81 216 GLY A CA 1
ATOM 1701 C C . GLY A 1 216 ? -4.661 -3.847 1.371 1.00 96.81 216 GLY A C 1
ATOM 1702 O O . GLY A 1 216 ? -5.200 -4.052 0.286 1.00 96.81 216 GLY A O 1
ATOM 1703 N N . VAL A 1 217 ? -3.934 -2.761 1.584 1.00 96.38 217 VAL A N 1
ATOM 1704 C CA . VAL A 1 217 ? -3.702 -1.738 0.563 1.00 96.38 217 VAL A CA 1
ATOM 1705 C C . VAL A 1 217 ? -2.213 -1.458 0.407 1.00 96.38 217 VAL A C 1
ATOM 1707 O O . VAL A 1 217 ? -1.437 -1.635 1.343 1.00 96.38 217 VAL A O 1
ATOM 1710 N N . GLU A 1 218 ? -1.805 -1.046 -0.788 1.00 95.00 218 GLU A N 1
ATOM 1711 C CA . GLU A 1 218 ? -0.402 -0.787 -1.119 1.00 95.00 218 GLU A CA 1
ATOM 1712 C C . GLU A 1 218 ? -0.275 0.470 -1.989 1.00 95.00 218 GLU A C 1
ATOM 1714 O O . GLU A 1 218 ? -1.051 0.616 -2.941 1.00 95.00 218 GLU A O 1
ATOM 1719 N N . PRO A 1 219 ? 0.665 1.387 -1.702 1.00 93.62 219 PRO A N 1
ATOM 1720 C CA . PRO A 1 219 ? 0.925 2.541 -2.556 1.00 93.62 219 PRO A CA 1
ATOM 1721 C C . PRO A 1 219 ? 1.666 2.154 -3.841 1.00 93.62 219 PRO A C 1
ATOM 1723 O O . PRO A 1 219 ? 2.149 1.037 -4.001 1.00 93.62 219 PRO A O 1
ATOM 1726 N N . THR A 1 220 ? 1.755 3.080 -4.793 1.00 90.62 220 THR A N 1
ATOM 1727 C CA . THR A 1 220 ? 2.414 2.834 -6.083 1.00 90.62 220 THR A CA 1
ATOM 1728 C C . THR A 1 220 ? 3.924 2.680 -5.946 1.00 90.62 220 THR A C 1
ATOM 1730 O O . THR A 1 220 ? 4.522 1.872 -6.656 1.00 90.62 220 THR A O 1
ATOM 1733 N N . ASN A 1 221 ? 4.542 3.453 -5.051 1.00 87.69 221 ASN A N 1
ATOM 1734 C CA . ASN A 1 221 ? 5.987 3.451 -4.861 1.00 87.69 221 ASN A CA 1
ATOM 1735 C C . ASN A 1 221 ? 6.400 2.421 -3.801 1.00 87.69 221 ASN A C 1
ATOM 1737 O O . ASN A 1 221 ? 6.613 2.767 -2.641 1.00 87.69 221 ASN A O 1
ATOM 1741 N N . VAL A 1 222 ? 6.482 1.154 -4.209 1.00 89.38 222 VAL A N 1
ATOM 1742 C CA . VAL A 1 222 ? 6.925 0.035 -3.367 1.00 89.38 222 VAL A CA 1
ATOM 1743 C C . VAL A 1 222 ? 8.009 -0.769 -4.075 1.00 89.38 222 VAL A C 1
ATOM 1745 O O . VAL A 1 222 ? 7.882 -1.097 -5.255 1.00 89.38 222 VAL A O 1
ATOM 1748 N N . GLU A 1 223 ? 9.077 -1.105 -3.354 1.00 89.75 223 GLU A N 1
ATOM 1749 C CA . GLU A 1 223 ? 10.116 -2.019 -3.843 1.00 89.75 223 GLU A CA 1
ATOM 1750 C C . GLU A 1 223 ? 9.732 -3.478 -3.559 1.00 89.75 223 GLU A C 1
ATOM 1752 O O . GLU A 1 223 ? 9.913 -4.356 -4.406 1.00 89.75 223 GLU A O 1
ATOM 1757 N N . PHE A 1 224 ? 9.145 -3.731 -2.384 1.00 90.25 224 PHE A N 1
ATOM 1758 C CA . PHE A 1 224 ? 8.740 -5.056 -1.921 1.00 90.25 224 PHE A CA 1
ATOM 1759 C C . PHE A 1 224 ? 7.237 -5.095 -1.678 1.00 90.25 224 PHE A C 1
ATOM 1761 O O . PHE A 1 224 ? 6.734 -4.493 -0.730 1.00 90.25 224 PHE A O 1
ATOM 1768 N N . SER A 1 225 ? 6.520 -5.831 -2.529 1.00 93.19 225 SER A N 1
ATOM 1769 C CA . SER A 1 225 ? 5.066 -5.932 -2.424 1.00 93.19 225 SER A CA 1
ATOM 1770 C C . SER A 1 225 ? 4.637 -6.900 -1.322 1.00 93.19 225 SER A C 1
ATOM 1772 O O . SER A 1 225 ? 5.095 -8.045 -1.269 1.00 93.19 225 SER A O 1
ATOM 1774 N N . TYR A 1 226 ? 3.714 -6.460 -0.470 1.00 95.31 226 TYR A N 1
ATOM 1775 C CA . TYR A 1 226 ? 3.131 -7.266 0.610 1.00 95.31 226 TYR A CA 1
ATOM 1776 C C . TYR A 1 226 ? 1.889 -8.037 0.135 1.00 95.31 226 TYR A C 1
ATOM 1778 O O . TYR A 1 226 ? 1.414 -8.961 0.804 1.00 95.31 226 TYR A O 1
ATOM 1786 N N . MET A 1 227 ? 1.390 -7.724 -1.066 1.00 95.62 227 MET A N 1
ATOM 1787 C CA . MET A 1 227 ? 0.190 -8.326 -1.650 1.00 95.62 227 MET A CA 1
ATOM 1788 C C . MET A 1 227 ? 0.218 -9.855 -1.737 1.00 95.62 227 MET A C 1
ATOM 1790 O O . MET A 1 227 ? -0.828 -10.454 -1.487 1.00 95.62 227 MET A O 1
ATOM 1794 N N . PRO A 1 228 ? 1.340 -10.537 -2.056 1.00 96.31 228 PRO A N 1
ATOM 1795 C CA . PRO A 1 228 ? 1.374 -11.999 -2.038 1.00 96.31 228 PRO A CA 1
ATOM 1796 C C . PRO A 1 228 ? 1.043 -12.578 -0.657 1.00 96.31 228 PRO A C 1
ATOM 1798 O O . PRO A 1 228 ? 0.285 -13.543 -0.562 1.00 96.31 228 PRO A O 1
ATOM 1801 N N . THR A 1 229 ? 1.560 -11.963 0.410 1.00 96.88 229 THR A N 1
ATOM 1802 C CA . THR A 1 229 ? 1.301 -12.370 1.797 1.00 96.88 229 THR A CA 1
ATOM 1803 C C . THR A 1 229 ? -0.158 -12.134 2.172 1.00 96.88 229 THR A C 1
ATOM 1805 O O . THR A 1 229 ? -0.805 -13.022 2.726 1.00 96.88 229 THR A O 1
ATOM 1808 N N . TYR A 1 230 ? -0.706 -10.975 1.809 1.00 97.25 230 TYR A N 1
ATOM 1809 C CA . TYR A 1 230 ? -2.101 -10.628 2.087 1.00 97.25 230 TYR A CA 1
ATOM 1810 C C . TYR A 1 230 ? -3.079 -11.537 1.328 1.00 97.25 230 TYR A C 1
ATOM 1812 O O . TYR A 1 230 ? -3.996 -12.105 1.919 1.00 97.25 230 TYR A O 1
ATOM 1820 N N . LYS A 1 231 ? -2.831 -11.783 0.035 1.00 97.06 231 LYS A N 1
ATOM 1821 C CA . LYS A 1 231 ? -3.627 -12.708 -0.790 1.00 97.06 231 LYS A CA 1
ATOM 1822 C C . LYS A 1 231 ? -3.578 -14.138 -0.241 1.00 97.06 231 LYS A C 1
ATOM 1824 O O . LYS A 1 231 ? -4.599 -14.820 -0.240 1.00 97.06 231 LYS A O 1
ATOM 1829 N N . ALA A 1 232 ? -2.431 -14.586 0.277 1.00 96.94 232 ALA A N 1
ATOM 1830 C CA . ALA A 1 232 ? -2.298 -15.902 0.910 1.00 96.94 232 ALA A CA 1
ATOM 1831 C C . ALA A 1 232 ? -3.097 -16.038 2.221 1.00 96.94 232 ALA A C 1
ATOM 1833 O O . ALA A 1 232 ? -3.472 -17.151 2.590 1.00 96.94 232 ALA A O 1
ATOM 1834 N N . LEU A 1 233 ? -3.373 -14.928 2.912 1.00 96.62 233 LEU A N 1
ATOM 1835 C CA . LEU A 1 233 ? -4.253 -14.875 4.087 1.00 96.62 233 LEU A CA 1
ATOM 1836 C C . LEU A 1 233 ? -5.742 -14.792 3.719 1.00 96.62 233 LEU A C 1
ATOM 1838 O O . LEU A 1 233 ? -6.590 -14.945 4.594 1.00 96.62 233 LEU A O 1
ATOM 1842 N N . GLY A 1 234 ? -6.065 -14.585 2.440 1.00 95.50 234 GLY A N 1
ATOM 1843 C CA . GLY A 1 234 ? -7.440 -14.508 1.949 1.00 95.50 234 GLY A CA 1
ATOM 1844 C C . GLY A 1 234 ? -8.128 -13.166 2.200 1.00 95.50 234 GLY A C 1
ATOM 1845 O O . GLY A 1 234 ? -9.348 -13.097 2.076 1.00 95.50 234 GLY A O 1
ATOM 1846 N N . ILE A 1 235 ? -7.379 -12.110 2.538 1.00 96.12 235 ILE A N 1
ATOM 1847 C CA . ILE A 1 235 ? -7.945 -10.762 2.681 1.00 96.12 235 ILE A CA 1
ATOM 1848 C C . ILE A 1 235 ? -8.042 -10.064 1.310 1.00 96.12 235 ILE A C 1
ATOM 1850 O O . ILE A 1 235 ? -7.160 -10.258 0.465 1.00 96.12 235 ILE A O 1
ATOM 1854 N N . PRO A 1 236 ? -9.084 -9.249 1.057 1.00 97.06 236 PRO A N 1
ATOM 1855 C CA . PRO A 1 236 ? -9.147 -8.384 -0.118 1.00 97.06 236 PRO A CA 1
ATOM 1856 C C . PRO A 1 236 ? -7.938 -7.448 -0.192 1.00 97.06 236 PRO A C 1
ATOM 1858 O O . PRO A 1 236 ? -7.473 -6.946 0.832 1.00 97.06 236 PRO A O 1
ATOM 1861 N N . THR A 1 237 ? -7.440 -7.193 -1.406 1.00 97.06 237 THR A N 1
ATOM 1862 C CA . THR A 1 237 ? -6.257 -6.346 -1.616 1.00 97.06 237 THR A CA 1
ATOM 1863 C C . THR A 1 237 ? -6.462 -5.279 -2.683 1.00 97.06 237 THR A C 1
ATOM 1865 O O . THR A 1 237 ? -7.000 -5.585 -3.751 1.00 97.06 237 THR A O 1
ATOM 1868 N N . VAL A 1 238 ? -5.940 -4.073 -2.453 1.00 95.94 238 VAL A N 1
ATOM 1869 C CA . VAL A 1 238 ? -5.921 -2.973 -3.425 1.00 95.94 238 VAL A CA 1
ATOM 1870 C C . VAL A 1 238 ? -4.501 -2.445 -3.613 1.00 95.94 238 VAL A C 1
ATOM 1872 O O . VAL A 1 238 ? -3.896 -1.892 -2.704 1.00 95.94 238 VAL A O 1
ATOM 1875 N N . GLU A 1 239 ? -3.989 -2.576 -4.830 1.00 94.69 239 GLU A N 1
ATOM 1876 C CA . GLU A 1 239 ? -2.687 -2.037 -5.231 1.00 94.69 239 GLU A CA 1
ATOM 1877 C C . GLU A 1 239 ? -2.830 -0.603 -5.763 1.00 94.69 239 GLU A C 1
ATOM 1879 O O . GLU A 1 239 ? -3.844 -0.273 -6.391 1.00 94.69 239 GLU A O 1
ATOM 1884 N N . LYS A 1 240 ? -1.781 0.212 -5.588 1.00 92.50 240 LYS A N 1
ATOM 1885 C CA . LYS A 1 240 ? -1.670 1.598 -6.081 1.00 92.50 240 LYS A CA 1
ATOM 1886 C C . LYS A 1 240 ? -2.735 2.532 -5.506 1.00 92.50 240 LYS A C 1
ATOM 1888 O O . LYS A 1 240 ? -3.428 3.232 -6.250 1.00 92.50 240 LYS A O 1
ATOM 1893 N N . ILE A 1 241 ? -2.898 2.501 -4.184 1.00 91.44 241 ILE A N 1
ATOM 1894 C CA . ILE A 1 241 ? -3.978 3.184 -3.454 1.00 91.44 241 ILE A CA 1
ATOM 1895 C C . ILE A 1 241 ? -3.950 4.719 -3.566 1.00 91.44 241 ILE A C 1
ATOM 1897 O O . ILE A 1 241 ? -4.966 5.388 -3.401 1.00 91.44 241 ILE A O 1
ATOM 1901 N N . ASP A 1 242 ? -2.795 5.274 -3.904 1.00 88.12 242 ASP A N 1
ATOM 1902 C CA . ASP A 1 242 ? -2.546 6.682 -4.205 1.00 88.12 242 ASP A CA 1
ATOM 1903 C C . ASP A 1 242 ? -3.097 7.119 -5.577 1.00 88.12 242 ASP A C 1
ATOM 1905 O O . ASP A 1 242 ? -3.381 8.298 -5.777 1.00 88.12 242 ASP A O 1
ATOM 1909 N N . THR A 1 243 ? -3.349 6.182 -6.497 1.00 86.69 243 THR A N 1
ATOM 1910 C CA . THR A 1 243 ? -3.926 6.474 -7.823 1.00 86.69 243 THR A CA 1
ATOM 1911 C C . THR A 1 243 ? -5.451 6.530 -7.797 1.00 86.69 243 THR A C 1
ATOM 1913 O O . THR A 1 243 ? -6.101 5.840 -7.008 1.00 86.69 243 THR A O 1
ATOM 1916 N N . PHE A 1 244 ? -6.054 7.263 -8.739 1.00 83.56 244 PHE A N 1
ATOM 1917 C CA . PHE A 1 244 ? -7.513 7.290 -8.911 1.00 83.56 244 PHE A CA 1
ATOM 1918 C C . PHE A 1 244 ? -8.141 5.885 -9.016 1.00 83.56 244 PHE A C 1
ATOM 1920 O O . PHE A 1 244 ? -9.133 5.583 -8.351 1.00 83.56 244 PHE A O 1
ATOM 1927 N N . ILE A 1 245 ? -7.538 4.995 -9.811 1.00 85.56 245 ILE A N 1
ATOM 1928 C CA . ILE A 1 245 ? -8.034 3.624 -10.002 1.00 85.56 245 ILE A CA 1
ATOM 1929 C C . ILE A 1 245 ? -7.947 2.808 -8.707 1.00 85.56 245 ILE A C 1
ATOM 1931 O O . ILE A 1 245 ? -8.861 2.033 -8.417 1.00 85.56 245 ILE A O 1
ATOM 1935 N N . GLY A 1 246 ? -6.876 2.974 -7.927 1.00 89.81 246 GLY A N 1
ATOM 1936 C CA . GLY A 1 246 ? -6.743 2.346 -6.613 1.00 89.81 246 GLY A CA 1
ATOM 1937 C C . GLY A 1 246 ? -7.845 2.800 -5.658 1.00 89.81 246 GLY A C 1
ATOM 1938 O O . GLY A 1 246 ? -8.564 1.965 -5.109 1.00 89.81 246 GLY A O 1
ATOM 1939 N N . LYS A 1 247 ? -8.061 4.117 -5.542 1.00 87.12 247 LYS A N 1
ATOM 1940 C CA . LYS A 1 247 ? -9.121 4.694 -4.697 1.00 87.12 247 LYS A CA 1
ATOM 1941 C C . LYS A 1 247 ? -10.513 4.181 -5.090 1.00 87.12 247 LYS A C 1
ATOM 1943 O O . LYS A 1 247 ? -11.278 3.770 -4.222 1.00 87.12 247 LYS A O 1
ATOM 1948 N N . LEU A 1 248 ? -10.827 4.108 -6.387 1.00 86.38 248 LEU A N 1
ATOM 1949 C CA . LEU A 1 248 ? -12.101 3.550 -6.866 1.00 86.38 248 LEU A CA 1
ATOM 1950 C C . LEU A 1 248 ? -12.293 2.072 -6.507 1.00 86.38 248 LEU A C 1
ATOM 1952 O O . LEU A 1 248 ? -13.386 1.672 -6.103 1.00 86.38 248 LEU A O 1
ATOM 1956 N N . LYS A 1 249 ? -11.247 1.250 -6.657 1.00 90.25 249 LYS A N 1
ATOM 1957 C CA . LYS A 1 249 ? -11.304 -0.167 -6.269 1.00 90.25 249 LYS A CA 1
ATOM 1958 C C . LYS A 1 249 ? -11.579 -0.321 -4.782 1.00 90.25 249 LYS A C 1
ATOM 1960 O O . LYS A 1 249 ? -12.363 -1.187 -4.409 1.00 90.25 249 LYS A O 1
ATOM 1965 N N . LEU A 1 250 ? -10.970 0.522 -3.952 1.00 90.38 250 LEU A N 1
ATOM 1966 C CA . LEU A 1 250 ? -11.243 0.492 -2.526 1.00 90.38 250 LEU A CA 1
ATOM 1967 C C . LEU A 1 250 ? -12.689 0.869 -2.217 1.00 90.38 250 LEU A C 1
ATOM 1969 O O . LEU A 1 250 ? -13.337 0.147 -1.469 1.00 90.38 250 LEU A O 1
ATOM 1973 N N . ILE A 1 251 ? -13.205 1.950 -2.807 1.00 87.69 251 ILE A N 1
ATOM 1974 C CA . ILE A 1 251 ? -14.607 2.348 -2.613 1.00 87.69 251 ILE A CA 1
ATOM 1975 C C . ILE A 1 251 ? -15.532 1.172 -2.920 1.00 87.69 251 ILE A C 1
ATOM 1977 O O . ILE A 1 251 ? -16.420 0.865 -2.134 1.00 87.69 251 ILE A O 1
ATOM 1981 N N . LYS A 1 252 ? -15.276 0.462 -4.024 1.00 87.25 252 LYS A N 1
ATOM 1982 C CA . LYS A 1 252 ? -16.067 -0.706 -4.412 1.00 87.25 252 LYS A CA 1
ATOM 1983 C C . LYS A 1 252 ? -16.060 -1.818 -3.358 1.00 87.25 252 LYS A C 1
ATOM 1985 O O . LYS A 1 252 ? -17.092 -2.453 -3.192 1.00 87.25 252 LYS A O 1
ATOM 1990 N N . LEU A 1 253 ? -14.938 -2.036 -2.668 1.00 90.62 253 LEU A N 1
ATOM 1991 C CA . LEU A 1 253 ? -14.832 -3.015 -1.578 1.00 90.62 253 LEU A CA 1
ATOM 1992 C C . LEU A 1 253 ? -15.515 -2.539 -0.291 1.00 90.62 253 LEU A C 1
ATOM 1994 O O . LEU A 1 253 ? -16.083 -3.349 0.425 1.00 90.62 253 LEU A O 1
ATOM 1998 N N . LEU A 1 254 ? -15.475 -1.238 0.005 1.00 87.94 254 LEU A N 1
ATOM 1999 C CA . LEU A 1 254 ? -16.129 -0.671 1.192 1.00 87.94 254 LEU A CA 1
ATOM 2000 C C . LEU A 1 254 ? -17.665 -0.619 1.061 1.00 87.94 254 LEU A C 1
ATOM 2002 O O . LEU A 1 254 ? -18.371 -0.547 2.072 1.00 87.94 254 LEU A O 1
ATOM 2006 N N . GLU A 1 255 ? -18.184 -0.647 -0.172 1.00 83.19 255 GLU A N 1
ATOM 2007 C CA . GLU A 1 255 ? -19.619 -0.749 -0.474 1.00 83.19 255 GLU A CA 1
ATOM 2008 C C . GLU A 1 255 ? -20.222 -2.127 -0.173 1.00 83.19 255 GLU A C 1
ATOM 2010 O O . GLU A 1 255 ? -21.435 -2.209 0.034 1.00 83.19 255 GLU A O 1
ATOM 2015 N N . GLU A 1 256 ? -19.413 -3.189 -0.205 1.00 72.88 256 GLU A N 1
ATOM 2016 C CA . GLU A 1 256 ? -19.859 -4.559 0.091 1.00 72.88 256 GLU A CA 1
ATOM 2017 C C . GLU A 1 256 ? -20.226 -4.723 1.580 1.00 72.88 256 GLU A C 1
ATOM 2019 O O . GLU A 1 256 ? -21.088 -5.589 1.851 1.00 72.88 256 GLU A O 1
#

Mean predicted aligned error: 12.07 Å

Solvent-accessible surface area (backbone atoms only — not comparable to full-atom values): 14135 Å² total; per-residue (Å²): 127,86,55,68,68,59,58,52,52,52,52,52,51,51,52,50,54,49,52,51,50,50,53,54,54,46,55,72,70,66,49,65,60,66,58,50,52,53,53,51,50,51,55,50,49,52,52,51,50,52,48,52,53,49,51,52,52,51,52,51,51,49,53,50,53,51,50,51,52,52,50,53,52,44,51,52,33,63,70,45,41,62,72,73,38,52,68,68,36,57,90,40,32,32,27,40,36,36,70,19,64,89,62,78,60,63,69,54,50,50,60,42,42,73,20,38,33,42,76,38,30,41,36,39,43,35,53,61,43,80,73,42,94,60,42,82,76,46,43,63,58,50,43,51,53,53,53,60,58,70,44,80,70,84,86,78,80,92,60,74,44,78,48,78,56,86,43,37,39,34,39,41,36,65,87,56,83,51,65,33,36,39,36,33,38,30,34,77,67,96,58,98,63,63,52,47,65,70,46,48,48,59,40,51,54,58,44,50,74,73,70,50,44,56,36,40,32,24,54,71,88,47,79,42,78,33,59,68,58,40,52,76,72,69,38,53,75,38,66,28,42,78,40,54,70,19,44,52,54,47,53,60,60,73,65,108

Sequence (256 aa):
MIDLRYHIATVIALFLALGIGIFIGSTVISDGVLIKEQEQLIVLLEKEFDKLRDDNRFLRSNVLNLQENLNTYDELGKEVFPIIAGQRLTDKRVGVLVTNPDFSPEEFIGALTETGVEKVFEITISKDFYDHNQVELIVPDLINTITKKLKPLDHTIMAEELVESEFISISGNFTVPADYLLIVGGGTTNNSLDFAKLLDYPLIKEIMNLGISIIGVEPTNVEFSYMPTYKALGIPTVEKIDTFIGKLKLIKLLEE